Protein AF-A0AAW8F5T8-F1 (afdb_monomer)

Organism: NCBI:txid58343

Sequence (271 aa):
MPAYAPPAQLAAAPVTDTFRPKRATVLSYGLGADSTAILLMYLADPTAHGLEPDLSDLIVVYAVTGDEWEDSLSYCDRLVLPLLRERRVRLVQVCRAGKTDAEGVLVLDDSRTPQRIPQAGLWRLSDELRAAGTVPMLASGQRRCSIRFKGWVLDHWAAAEFGATSYRRVIGYHYDEMGRAEKDSKIQRKHNTEAGRTICEPHYPLILAKMKRAAVEAIVYEQTARRSKSPTARSAPSAGSAPPATGTRSGCANTRTSPPTSCSWSSCPRP

Solvent-accessible surface area (backbone atoms only — not comparable to full-atom values): 16245 Å² total; per-residue (Å²): 133,86,81,87,75,81,80,81,78,78,75,73,72,80,80,76,76,80,77,70,78,71,68,39,35,34,36,53,44,71,84,40,57,48,32,47,29,53,49,52,50,41,75,74,42,22,56,87,70,75,44,43,88,66,33,81,36,40,36,38,37,34,56,36,38,39,76,70,56,65,68,52,53,55,46,36,53,72,56,48,36,55,52,32,34,76,55,48,30,36,40,35,33,30,19,35,46,35,95,50,78,89,61,39,67,36,78,78,45,77,32,37,64,52,83,70,80,70,68,53,50,79,33,29,58,65,53,54,27,57,75,68,75,48,72,100,62,72,56,92,81,43,62,60,66,55,40,62,48,36,50,51,39,51,52,54,49,48,46,70,74,42,59,87,50,50,34,38,38,34,45,54,45,37,37,89,38,50,74,56,55,53,52,51,49,53,52,44,50,49,54,22,59,76,67,76,41,70,52,59,46,80,42,43,66,37,39,76,68,63,30,38,70,70,58,32,46,48,54,46,50,53,52,53,55,53,45,69,68,34,78,83,46,71,77,57,82,76,86,76,83,78,80,87,83,80,86,80,92,81,88,83,84,87,81,89,84,75,82,85,73,83,83,67,97,77,82,81,89,78,136

Mean predicted aligned error: 12.71 Å

pLDDT: mean 77.88, std 25.01, range [21.34, 98.56]

Foldseek 3Di:
DDDDDDDDPPPDDPPPPPCPPDFAEEEEDDLDLLSVLVVLVCLVPVVVVVADPLNPSYEYEYQQQLPDDPVSQVLCQQAPLVSLLVSLHWYWYKWQCDQDCVSPMDTPDTGSNDRGHDSHDPAHLVNNQVVVVHDDDCVPVDPVSCCVRRVSRVVRVLCVVQVPHEHEYEYRDAQVRVVVVVVVQVVQVVVCVVVVHHNYHYDHVRNVVNNDPVNSVVSVVVSVVVLCPDPVNVPDDPPDPDDDDDDDDDDDDDDDDDDDDPPDVDDDDDD

Nearest PDB structures (foldseek):
  6kv3-assembly2_D  TM=5.384E-01  e=1.213E-01  Staphylococcus aureus subsp. aureus COL
  2ok8-assembly1_B  TM=3.423E-01  e=3.175E+00  Plasmodium falciparum 3D7
  8q6q-assembly2_D-2  TM=3.261E-01  e=6.649E+00  Homo sapiens

Radius of gyration: 24.72 Å; Cα contacts (8 Å, |Δi|>4): 350; chains: 1; bounding box: 109×62×51 Å

Secondary structure (DSSP, 8-state):
-PPPPPPP------------PPPPEEEEE-SSHHHHHHHHHHHH-TGGGT--TT-TTEEEEEE--S---HHHHHHIIIIIHHHHHHTT-EEEEEEESSSSSTT-EEEEEEESS-----S--SS-HHHHHHHTT-----GGG--HHHIIIIIHHHHHHHHHHHTTS-EEEE----GGGHHHHHHHHHHHHHHHHHTTS--EEEE-HHHHTT--HHHHHHHHHHHHHHHHHSGGGTTSPPS--PPPPP-----------PPPP---S------

Structure (mmCIF, N/CA/C/O backbone):
data_AF-A0AAW8F5T8-F1
#
_entry.id   AF-A0AAW8F5T8-F1
#
loop_
_atom_site.group_PDB
_atom_site.id
_atom_site.type_symbol
_atom_site.label_atom_id
_atom_site.label_alt_id
_atom_site.label_comp_id
_atom_site.label_asym_id
_atom_site.label_entity_id
_atom_site.label_seq_id
_atom_site.pdbx_PDB_ins_code
_atom_site.Cartn_x
_atom_site.Cartn_y
_atom_site.Cartn_z
_atom_site.occupancy
_atom_site.B_iso_or_equiv
_atom_site.auth_seq_id
_atom_site.auth_comp_id
_atom_site.auth_asym_id
_atom_site.auth_atom_id
_atom_site.pdbx_PDB_model_num
ATOM 1 N N . MET A 1 1 ? -60.696 -36.422 29.382 1.00 45.69 1 MET A N 1
ATOM 2 C CA . MET A 1 1 ? -59.303 -36.037 29.076 1.00 45.69 1 MET A CA 1
ATOM 3 C C . MET A 1 1 ? -59.352 -34.928 28.033 1.00 45.69 1 MET A C 1
ATOM 5 O O . MET A 1 1 ? -59.778 -35.227 26.924 1.00 45.69 1 MET A O 1
ATOM 9 N N . PRO A 1 2 ? -59.060 -33.659 28.364 1.00 47.59 2 PRO A N 1
ATOM 10 C CA . PRO A 1 2 ? -59.030 -32.606 27.354 1.00 47.59 2 PRO A CA 1
ATOM 11 C C . PRO A 1 2 ? -57.786 -32.770 26.469 1.00 47.59 2 PRO A C 1
ATOM 13 O O . PRO A 1 2 ? -56.693 -33.030 26.969 1.00 47.59 2 PRO A O 1
ATOM 16 N N . ALA A 1 3 ? -57.976 -32.671 25.153 1.00 45.94 3 ALA A N 1
ATOM 17 C CA . ALA A 1 3 ? -56.915 -32.786 24.161 1.00 45.94 3 ALA A CA 1
ATOM 18 C C . ALA A 1 3 ? -55.983 -31.566 24.226 1.00 45.94 3 ALA A C 1
ATOM 20 O O . ALA A 1 3 ? -56.435 -30.422 24.205 1.00 45.94 3 ALA A O 1
ATOM 21 N N . TYR A 1 4 ? -54.680 -31.823 24.310 1.00 43.91 4 TYR A N 1
ATOM 22 C CA . TYR A 1 4 ? -53.633 -30.810 24.242 1.00 43.91 4 TYR A CA 1
ATOM 23 C C . TYR A 1 4 ? -53.563 -30.229 22.821 1.00 43.91 4 TYR A C 1
ATOM 25 O O . TYR A 1 4 ? -53.287 -30.960 21.870 1.00 43.91 4 TYR A O 1
ATOM 33 N N . ALA A 1 5 ? -53.813 -28.926 22.678 1.00 45.44 5 ALA A N 1
ATOM 34 C CA . ALA A 1 5 ? -53.564 -28.182 21.447 1.00 45.44 5 ALA A CA 1
ATOM 35 C C . ALA A 1 5 ? -52.166 -27.537 21.524 1.00 45.44 5 ALA A C 1
ATOM 37 O O . ALA A 1 5 ? -51.900 -26.811 22.487 1.00 45.44 5 ALA A O 1
ATOM 38 N N . PRO A 1 6 ? -51.260 -27.782 20.559 1.00 43.53 6 PRO A N 1
ATOM 39 C CA . PRO A 1 6 ? -49.949 -27.148 20.562 1.00 43.53 6 PRO A CA 1
ATOM 40 C C . PRO A 1 6 ? -50.074 -25.653 20.212 1.00 43.53 6 PRO A C 1
ATOM 42 O O . PRO A 1 6 ? -50.961 -25.274 19.440 1.00 43.53 6 PRO A O 1
ATOM 45 N N . PRO A 1 7 ? -49.203 -24.787 20.762 1.00 45.91 7 PRO A N 1
ATOM 46 C CA . PRO A 1 7 ? -49.260 -23.357 20.500 1.00 45.91 7 PRO A CA 1
ATOM 47 C C . PRO A 1 7 ? -48.963 -23.068 19.026 1.00 45.91 7 PRO A C 1
ATOM 49 O O . PRO A 1 7 ? -48.039 -23.634 18.439 1.00 45.91 7 PRO A O 1
ATOM 52 N N . ALA A 1 8 ? -49.760 -22.169 18.443 1.00 47.72 8 ALA A N 1
ATOM 53 C CA . ALA A 1 8 ? -49.569 -21.652 17.097 1.00 47.72 8 ALA A CA 1
ATOM 54 C C . ALA A 1 8 ? -48.127 -21.153 16.934 1.00 47.72 8 ALA A C 1
ATOM 56 O O . ALA A 1 8 ? -47.677 -20.274 17.672 1.00 47.72 8 ALA A O 1
ATOM 57 N N . GLN A 1 9 ? -47.402 -21.742 15.980 1.00 43.94 9 GLN A N 1
ATOM 58 C CA . GLN A 1 9 ? -46.080 -21.283 15.578 1.00 43.94 9 GLN A CA 1
ATOM 59 C C . GLN A 1 9 ? -46.184 -19.810 15.190 1.00 43.94 9 GLN A C 1
ATOM 61 O O . GLN A 1 9 ? -46.805 -19.460 14.186 1.00 43.94 9 GLN A O 1
ATOM 66 N N . LEU A 1 10 ? -45.576 -18.949 16.005 1.00 44.19 10 LEU A N 1
ATOM 67 C CA . LEU A 1 10 ? -45.286 -17.576 15.634 1.00 44.19 10 LEU A CA 1
ATOM 68 C C . LEU A 1 10 ? -44.340 -17.671 14.433 1.00 44.19 10 LEU A C 1
ATOM 70 O O . LEU A 1 10 ? -43.149 -17.937 14.592 1.00 44.19 10 LEU A O 1
ATOM 74 N N . ALA A 1 11 ? -44.888 -17.570 13.224 1.00 44.06 11 ALA A N 1
ATOM 75 C CA . ALA A 1 11 ? -44.098 -17.519 12.009 1.00 44.06 11 ALA A CA 1
ATOM 76 C C . ALA A 1 11 ? -43.218 -16.272 12.109 1.00 44.06 11 ALA A C 1
ATOM 78 O O . ALA A 1 11 ? -43.696 -15.147 11.957 1.00 44.06 11 ALA A O 1
ATOM 79 N N . ALA A 1 12 ? -41.944 -16.473 12.449 1.00 43.31 12 ALA A N 1
ATOM 80 C CA . ALA A 1 12 ? -40.953 -15.420 12.400 1.00 43.31 12 ALA A CA 1
ATOM 81 C C . ALA A 1 12 ? -40.961 -14.877 10.970 1.00 43.31 12 ALA A C 1
ATOM 83 O O . ALA A 1 12 ? -40.722 -15.622 10.017 1.00 43.31 12 ALA A O 1
ATOM 84 N N . ALA A 1 13 ? -41.303 -13.596 10.824 1.00 45.31 13 ALA A N 1
ATOM 85 C CA . ALA A 1 13 ? -41.165 -12.905 9.555 1.00 45.31 13 ALA A CA 1
ATOM 86 C C . ALA A 1 13 ? -39.737 -13.141 9.036 1.00 45.31 13 ALA A C 1
ATOM 88 O O . ALA A 1 13 ? -38.803 -13.142 9.848 1.00 45.31 13 ALA A O 1
ATOM 89 N N . PRO A 1 14 ? -39.543 -13.368 7.725 1.00 39.69 14 PRO A N 1
ATOM 90 C CA . PRO A 1 14 ? -38.208 -13.534 7.188 1.00 39.69 14 PRO A CA 1
ATOM 91 C C . PRO A 1 14 ? -37.414 -12.284 7.552 1.00 39.69 14 PRO A C 1
ATOM 93 O O . PRO A 1 14 ? -37.755 -11.177 7.135 1.00 39.69 14 PRO A O 1
ATOM 96 N N . VAL A 1 15 ? -36.376 -12.461 8.368 1.00 43.03 15 VAL A N 1
ATOM 97 C CA . VAL A 1 15 ? -35.345 -11.447 8.541 1.00 43.03 15 VAL A CA 1
ATOM 98 C C . VAL A 1 15 ? -34.672 -11.357 7.181 1.00 43.03 15 VAL A C 1
ATOM 100 O O . VAL A 1 15 ? -33.774 -12.129 6.858 1.00 43.03 15 VAL A O 1
ATOM 103 N N . THR A 1 16 ? -35.177 -10.470 6.329 1.00 40.22 16 THR A N 1
ATOM 104 C CA . THR A 1 16 ? -34.433 -9.983 5.178 1.00 40.22 16 THR A CA 1
ATOM 105 C C . THR A 1 16 ? -33.245 -9.233 5.747 1.00 40.22 16 THR A C 1
ATOM 107 O O . THR A 1 16 ? -33.331 -8.041 6.037 1.00 40.22 16 THR A O 1
ATOM 110 N N . ASP A 1 17 ? -32.157 -9.966 5.966 1.00 39.84 17 ASP A N 1
ATOM 111 C CA . ASP A 1 17 ? -30.834 -9.395 6.115 1.00 39.84 17 ASP A CA 1
ATOM 112 C C . ASP A 1 17 ? -30.528 -8.676 4.803 1.00 39.84 17 ASP A C 1
ATOM 114 O O . ASP A 1 17 ? -30.080 -9.257 3.813 1.00 39.84 17 ASP A O 1
ATOM 118 N N . THR A 1 18 ? -30.865 -7.392 4.754 1.00 40.25 18 THR A N 1
ATOM 119 C CA . THR A 1 18 ? -30.403 -6.500 3.703 1.00 40.25 18 THR A CA 1
ATOM 120 C C . THR A 1 18 ? -28.937 -6.186 3.983 1.00 40.25 18 THR A C 1
ATOM 122 O O . THR A 1 18 ? -28.584 -5.031 4.233 1.00 40.25 18 THR A O 1
ATOM 125 N N . PHE A 1 19 ? -28.076 -7.210 3.980 1.00 42.00 19 PHE A N 1
ATOM 126 C CA . PHE A 1 19 ? -26.636 -7.035 4.029 1.00 42.00 19 PHE A CA 1
ATOM 127 C C . PHE A 1 19 ? -26.235 -6.359 2.726 1.00 42.00 19 PHE A C 1
ATOM 129 O O . PHE A 1 19 ? -26.039 -6.989 1.687 1.00 42.00 19 PHE A O 1
ATOM 136 N N . ARG A 1 20 ? -26.171 -5.031 2.758 1.00 46.62 20 ARG A N 1
ATOM 137 C CA . ARG A 1 20 ? -25.466 -4.276 1.737 1.00 46.62 20 ARG A CA 1
ATOM 138 C C . ARG A 1 20 ? -24.000 -4.344 2.150 1.00 46.62 20 ARG A C 1
ATOM 140 O O . ARG A 1 20 ? -23.648 -3.636 3.094 1.00 46.62 20 ARG A O 1
ATOM 147 N N . PRO A 1 21 ? -23.157 -5.183 1.518 1.00 57.53 21 PRO A N 1
ATOM 148 C CA . PRO A 1 21 ? -21.752 -5.241 1.880 1.00 57.53 21 PRO A CA 1
ATOM 149 C C . PRO A 1 21 ? -21.192 -3.827 1.805 1.00 57.53 21 PRO A C 1
ATOM 151 O O . PRO A 1 21 ? -21.297 -3.150 0.773 1.00 57.53 21 PRO A O 1
ATOM 154 N N . LYS A 1 22 ? -20.664 -3.348 2.931 1.00 72.81 22 LYS A N 1
ATOM 155 C CA . LYS A 1 22 ? -19.975 -2.070 2.963 1.00 72.81 22 LYS A CA 1
ATOM 156 C C . LYS A 1 22 ? -18.837 -2.124 1.957 1.00 72.81 22 LYS A C 1
ATOM 158 O O . LYS A 1 22 ? -18.172 -3.142 1.774 1.00 72.81 22 LYS A O 1
ATOM 163 N N . ARG A 1 23 ? -18.667 -1.017 1.248 1.00 87.69 23 ARG A N 1
ATOM 164 C CA . ARG A 1 23 ? -17.685 -0.896 0.181 1.00 87.69 23 ARG A CA 1
ATOM 165 C C . ARG A 1 23 ? -16.279 -1.186 0.707 1.00 87.69 23 ARG A C 1
ATOM 167 O O . ARG A 1 23 ? -15.831 -0.512 1.630 1.00 87.69 23 ARG A O 1
ATOM 174 N N . ALA A 1 24 ? -15.584 -2.119 0.060 1.00 94.31 24 ALA A N 1
ATOM 175 C CA . ALA A 1 24 ? -14.218 -2.477 0.418 1.00 94.31 24 ALA A CA 1
ATOM 176 C C . ALA A 1 24 ? -13.280 -1.260 0.361 1.00 94.31 24 ALA A C 1
ATOM 178 O O . ALA A 1 24 ? -13.344 -0.435 -0.561 1.00 94.31 24 ALA A O 1
ATOM 179 N N . THR A 1 25 ? -12.383 -1.185 1.337 1.00 97.31 25 THR A N 1
ATOM 180 C CA . THR A 1 25 ? -11.282 -0.234 1.411 1.00 97.31 25 THR A CA 1
ATOM 181 C C . THR A 1 25 ? -9.977 -0.965 1.133 1.00 97.31 25 THR A C 1
ATOM 183 O O . THR A 1 25 ? -9.593 -1.881 1.850 1.00 97.31 25 THR A O 1
ATOM 186 N N . VAL A 1 26 ? -9.280 -0.546 0.083 1.00 98.00 26 VAL A N 1
ATOM 187 C CA . VAL A 1 26 ? -8.042 -1.153 -0.399 1.00 98.00 26 VAL A CA 1
ATOM 188 C C . VAL A 1 26 ? -6.878 -0.225 -0.101 1.00 98.00 26 VAL A C 1
ATOM 190 O O . VAL A 1 26 ? -6.763 0.838 -0.710 1.00 98.00 26 VAL A O 1
ATOM 193 N N . LEU A 1 27 ? -5.998 -0.621 0.812 1.00 98.12 27 LEU A N 1
ATOM 194 C CA . LEU A 1 27 ? -4.749 0.079 1.087 1.00 98.12 27 LEU A CA 1
ATOM 195 C C . LEU A 1 27 ? -3.641 -0.436 0.169 1.00 98.12 27 LEU A C 1
ATOM 197 O O . LEU A 1 27 ? -3.175 -1.563 0.330 1.00 98.12 27 LEU A O 1
ATOM 201 N N . SER A 1 28 ? -3.175 0.420 -0.744 1.00 97.00 28 SER A N 1
ATOM 202 C CA . SER A 1 28 ? -1.968 0.160 -1.530 1.00 97.00 28 SER A CA 1
ATOM 203 C C . SER A 1 28 ? -0.742 0.274 -0.626 1.00 97.00 28 SER A C 1
ATOM 205 O O . SER A 1 28 ? -0.267 1.374 -0.322 1.00 97.00 28 SER A O 1
ATOM 207 N N . TYR A 1 29 ? -0.238 -0.868 -0.172 1.00 96.31 29 TYR A N 1
ATOM 208 C CA . TYR A 1 29 ? 0.901 -0.943 0.726 1.00 96.31 29 TYR A CA 1
ATOM 209 C C . TYR A 1 29 ? 2.204 -0.806 -0.064 1.00 96.31 29 TYR A C 1
ATOM 211 O O . TYR A 1 29 ? 2.391 -1.444 -1.095 1.00 96.31 29 TYR A O 1
ATOM 219 N N . GLY A 1 30 ? 3.100 0.075 0.382 1.00 92.00 30 GLY A N 1
ATOM 220 C CA . GLY A 1 30 ? 4.361 0.362 -0.311 1.00 92.00 30 GLY A CA 1
ATOM 221 C C . GLY A 1 30 ? 5.611 -0.061 0.455 1.00 92.00 30 GLY A C 1
ATOM 222 O O . GLY A 1 30 ? 6.702 0.296 0.021 1.00 92.00 30 GLY A O 1
ATOM 223 N N . LEU A 1 31 ? 5.448 -0.732 1.602 1.00 91.75 31 LEU A N 1
ATOM 224 C CA . LEU A 1 31 ? 6.476 -0.993 2.630 1.00 91.75 31 LEU A CA 1
ATOM 225 C C . LEU A 1 31 ? 7.130 0.273 3.221 1.00 91.75 31 LEU A C 1
ATOM 227 O O . LEU A 1 31 ? 8.090 0.189 3.978 1.00 91.75 31 LEU A O 1
ATOM 231 N N . GLY A 1 32 ? 6.624 1.459 2.877 1.00 90.75 32 GLY A N 1
ATOM 232 C CA . GLY A 1 32 ? 7.143 2.737 3.357 1.00 90.75 32 GLY A CA 1
ATOM 233 C C . GLY A 1 32 ? 6.489 3.193 4.660 1.00 90.75 32 GLY A C 1
ATOM 234 O O . GLY A 1 32 ? 5.456 2.660 5.083 1.00 90.75 32 GLY A O 1
ATOM 235 N N . ALA A 1 33 ? 7.060 4.238 5.263 1.00 91.88 33 ALA A N 1
ATOM 236 C CA . ALA A 1 33 ? 6.535 4.849 6.483 1.00 91.88 33 ALA A CA 1
ATOM 237 C C . ALA A 1 33 ? 5.094 5.359 6.308 1.00 91.88 33 ALA A C 1
ATOM 239 O O . ALA A 1 33 ? 4.266 5.130 7.179 1.00 91.88 33 ALA A O 1
ATOM 240 N N . ASP A 1 34 ? 4.765 5.963 5.161 1.00 94.38 34 ASP A N 1
ATOM 241 C CA . ASP A 1 34 ? 3.444 6.560 4.915 1.00 94.38 34 ASP A CA 1
ATOM 242 C C . ASP A 1 34 ? 2.321 5.514 4.921 1.00 94.38 34 ASP A C 1
ATOM 244 O O . ASP A 1 34 ? 1.352 5.621 5.673 1.00 94.38 34 ASP A O 1
ATOM 248 N N . SER A 1 35 ? 2.467 4.447 4.128 1.00 95.00 35 SER A N 1
ATOM 249 C CA . SER A 1 35 ? 1.476 3.366 4.093 1.00 95.00 35 SER A CA 1
ATOM 250 C C . SER A 1 35 ? 1.437 2.570 5.399 1.00 95.00 35 SER A C 1
ATOM 252 O O . SER A 1 35 ? 0.382 2.068 5.776 1.00 95.00 35 SER A O 1
ATOM 254 N N . THR A 1 36 ? 2.569 2.464 6.104 1.00 95.44 36 THR A N 1
ATOM 255 C CA . THR A 1 36 ? 2.630 1.801 7.414 1.00 95.44 36 THR A CA 1
ATOM 256 C C . THR A 1 36 ? 1.922 2.626 8.484 1.00 95.44 36 THR A C 1
ATOM 258 O O . THR A 1 36 ? 1.142 2.064 9.241 1.00 95.44 36 THR A O 1
ATOM 261 N N . ALA A 1 37 ? 2.105 3.947 8.517 1.00 95.50 37 ALA A N 1
ATOM 262 C CA . ALA A 1 37 ? 1.401 4.824 9.449 1.00 95.50 37 ALA A CA 1
ATOM 263 C C . ALA A 1 37 ? -0.119 4.741 9.261 1.00 95.50 37 ALA A C 1
ATOM 265 O O . ALA A 1 37 ? -0.832 4.551 10.240 1.00 95.50 37 ALA A O 1
ATOM 266 N N . ILE A 1 38 ? -0.610 4.784 8.013 1.00 96.81 38 ILE A N 1
ATOM 267 C CA . ILE A 1 38 ? -2.043 4.602 7.720 1.00 96.81 38 ILE A CA 1
ATOM 268 C C . ILE A 1 38 ? -2.541 3.266 8.264 1.00 96.81 38 ILE A C 1
ATOM 270 O O . ILE A 1 38 ? -3.568 3.223 8.936 1.00 96.81 38 ILE A O 1
ATOM 274 N N . LEU A 1 39 ? -1.813 2.180 7.992 1.00 96.44 39 LEU A N 1
ATOM 275 C CA . LEU A 1 39 ? -2.195 0.867 8.489 1.00 96.44 39 LEU A CA 1
ATOM 276 C C . LEU A 1 39 ? -2.264 0.859 10.021 1.00 96.44 39 LEU A C 1
ATOM 278 O O . LEU A 1 39 ? -3.246 0.392 10.580 1.00 96.44 39 LEU A O 1
ATOM 282 N N . LEU A 1 40 ? -1.266 1.416 10.706 1.00 95.12 40 LEU A N 1
ATOM 283 C CA . LEU A 1 40 ? -1.255 1.496 12.167 1.00 95.12 40 LEU A CA 1
ATOM 284 C C . LEU A 1 40 ? -2.426 2.318 12.719 1.00 95.12 40 LEU A C 1
ATOM 286 O O . LEU A 1 40 ? -3.033 1.899 13.701 1.00 95.12 40 LEU A O 1
ATOM 290 N N . MET A 1 41 ? -2.774 3.432 12.072 1.00 95.12 41 MET A N 1
ATOM 291 C CA . MET A 1 41 ? -3.949 4.236 12.420 1.00 95.12 41 MET A CA 1
ATOM 292 C C . MET A 1 41 ? -5.243 3.422 12.270 1.00 95.12 41 MET A C 1
ATOM 294 O O . MET A 1 41 ? -6.051 3.372 13.193 1.00 95.12 41 MET A O 1
ATOM 298 N N . TYR A 1 42 ? -5.403 2.710 11.151 1.00 96.56 42 TYR A N 1
ATOM 299 C CA . TYR A 1 42 ? -6.574 1.866 10.889 1.00 96.56 42 TYR A CA 1
ATOM 300 C C . TYR A 1 42 ? -6.691 0.705 11.876 1.00 96.56 42 TYR A C 1
ATOM 302 O O . TYR A 1 42 ? -7.788 0.377 12.308 1.00 96.56 42 TYR A O 1
ATOM 310 N N . LEU A 1 43 ? -5.572 0.083 12.251 1.00 95.12 43 LEU A N 1
ATOM 311 C CA . LEU A 1 43 ? -5.569 -1.002 13.230 1.00 95.12 43 LEU A CA 1
ATOM 312 C C . LEU A 1 43 ? -5.889 -0.514 14.649 1.00 95.12 43 LEU A C 1
ATOM 314 O O . LEU A 1 43 ? -6.456 -1.285 15.425 1.00 95.12 43 LEU A O 1
ATOM 318 N N . ALA A 1 44 ? -5.502 0.720 14.985 1.00 94.38 44 ALA A N 1
ATOM 319 C CA . ALA A 1 44 ? 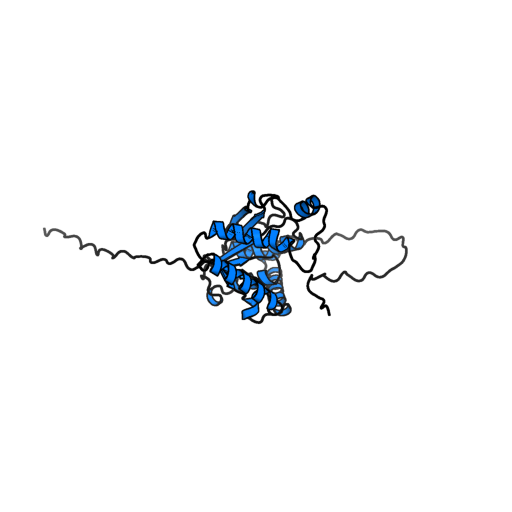-5.723 1.316 16.298 1.00 94.38 44 ALA A CA 1
ATOM 320 C C . ALA A 1 44 ? -7.179 1.758 16.502 1.00 94.38 44 ALA A C 1
ATOM 322 O O . ALA A 1 44 ? -7.744 1.481 17.556 1.00 94.38 44 ALA A O 1
ATOM 323 N N . ASP A 1 45 ? -7.782 2.400 15.498 1.00 95.06 45 ASP A N 1
ATOM 324 C CA . ASP A 1 45 ? -9.186 2.819 15.529 1.00 95.06 45 ASP A CA 1
ATOM 325 C C . ASP A 1 45 ? -9.830 2.690 14.134 1.00 95.06 45 ASP A C 1
ATOM 327 O O . ASP A 1 45 ? -9.899 3.659 13.371 1.00 95.06 45 ASP A O 1
ATOM 331 N N . PRO A 1 46 ? -10.315 1.487 13.769 1.00 95.81 46 PRO A N 1
ATOM 332 C CA . PRO A 1 46 ? -10.943 1.254 12.469 1.00 95.81 46 PRO A CA 1
ATOM 333 C C . PRO A 1 46 ? -12.136 2.187 12.225 1.00 95.81 46 PRO A C 1
ATOM 335 O O . PRO A 1 46 ? -12.317 2.733 11.132 1.00 95.81 46 PRO A O 1
ATOM 338 N N . THR A 1 47 ? -12.938 2.400 13.267 1.00 95.69 47 THR A N 1
ATOM 339 C CA . THR A 1 47 ? -14.212 3.113 13.188 1.00 95.69 47 THR A CA 1
ATOM 340 C C . THR A 1 47 ? -14.031 4.607 12.946 1.00 95.69 47 THR A C 1
ATOM 342 O O . THR A 1 47 ? -14.749 5.167 12.115 1.00 95.69 47 THR A O 1
ATOM 345 N N . ALA A 1 48 ? -13.018 5.241 13.551 1.00 93.06 48 ALA A N 1
ATOM 346 C CA . ALA A 1 48 ? -12.666 6.638 13.271 1.00 93.06 48 ALA A CA 1
ATOM 347 C C . ALA A 1 48 ? -12.250 6.870 11.810 1.00 93.06 48 ALA A C 1
ATOM 349 O O . ALA A 1 48 ? -12.332 7.989 11.298 1.00 93.06 48 ALA A O 1
ATOM 350 N N . HIS A 1 49 ? -11.837 5.810 11.115 1.00 93.44 49 HIS A N 1
ATOM 351 C CA . HIS A 1 49 ? -11.464 5.844 9.704 1.00 93.44 49 HIS A CA 1
ATOM 352 C C . HIS A 1 49 ? -12.562 5.322 8.766 1.00 93.44 49 HIS A C 1
ATOM 354 O O . HIS A 1 49 ? -12.358 5.236 7.550 1.00 93.44 49 HIS A O 1
ATOM 360 N N . GLY A 1 50 ? -13.751 5.044 9.308 1.00 92.44 50 GLY A N 1
ATOM 361 C CA . GLY A 1 50 ? -14.911 4.586 8.554 1.00 92.44 50 GLY A CA 1
ATOM 362 C C . GLY A 1 50 ? -14.818 3.133 8.093 1.00 92.44 50 GLY A C 1
ATOM 363 O O . GLY A 1 50 ? -15.530 2.774 7.159 1.00 92.44 50 GLY A O 1
ATOM 364 N N . LEU A 1 51 ? -13.967 2.318 8.722 1.00 95.50 51 LEU A N 1
ATOM 365 C CA . LEU A 1 51 ? -13.863 0.872 8.505 1.00 95.50 51 LEU A CA 1
ATOM 366 C C . LEU A 1 51 ? -14.793 0.108 9.452 1.00 95.50 51 LEU A C 1
ATOM 368 O O . LEU A 1 51 ? -15.354 0.684 10.386 1.00 95.50 51 LEU A O 1
ATOM 372 N N . GLU A 1 52 ? -14.999 -1.177 9.183 1.00 94.94 52 GLU A N 1
ATOM 373 C CA . GLU A 1 52 ? -15.661 -2.077 10.126 1.00 94.94 52 GLU A CA 1
ATOM 374 C C . GLU A 1 52 ? -14.781 -2.331 11.367 1.00 94.94 52 GLU A C 1
ATOM 376 O O . GLU A 1 52 ? -13.551 -2.378 11.251 1.00 94.94 52 GLU A O 1
ATOM 381 N N . PRO A 1 53 ? -15.370 -2.526 12.566 1.00 94.19 53 PRO A N 1
ATOM 382 C CA . PRO A 1 53 ? -14.608 -2.774 13.798 1.00 94.19 53 PRO A CA 1
ATOM 383 C C . PRO A 1 53 ? -13.683 -4.003 13.730 1.00 94.19 53 PRO A C 1
ATOM 385 O O . PRO A 1 53 ? -12.637 -4.055 14.392 1.00 94.19 53 PRO A O 1
ATOM 388 N N . ASP A 1 54 ? -14.070 -4.996 12.928 1.00 93.62 54 ASP A N 1
ATOM 389 C CA . ASP A 1 54 ? -13.326 -6.231 12.682 1.00 93.62 54 ASP A CA 1
ATOM 390 C C . ASP A 1 54 ? -12.397 -6.155 11.459 1.00 93.62 54 ASP A C 1
ATOM 392 O O . ASP A 1 54 ? -11.705 -7.128 11.165 1.00 93.62 54 ASP A O 1
ATOM 396 N N . LEU A 1 55 ? -12.355 -5.004 10.772 1.00 96.06 55 LEU A N 1
ATOM 397 C CA . LEU A 1 55 ? -11.558 -4.753 9.568 1.00 96.06 55 LEU A CA 1
ATOM 398 C C . LEU A 1 55 ? -11.886 -5.702 8.401 1.00 96.06 55 LEU A C 1
ATOM 400 O O . LEU A 1 55 ? -11.065 -5.882 7.499 1.00 96.06 55 LEU A O 1
ATOM 404 N N . SER A 1 56 ? -13.081 -6.302 8.389 1.00 95.00 56 SER A N 1
ATOM 405 C CA . SER A 1 56 ? -13.534 -7.198 7.317 1.00 95.00 56 SER A CA 1
ATOM 406 C C . SER A 1 56 ? -13.641 -6.506 5.954 1.00 95.00 56 SER A C 1
ATOM 408 O O . SER A 1 56 ? -13.490 -7.165 4.921 1.00 95.00 56 SER A O 1
ATOM 410 N N . ASP A 1 57 ? -13.833 -5.185 5.952 1.00 95.12 57 ASP A N 1
ATOM 411 C CA . ASP A 1 57 ? -13.871 -4.325 4.771 1.00 95.12 57 ASP A CA 1
ATOM 412 C C . ASP A 1 57 ? -12.494 -3.763 4.369 1.00 95.12 57 ASP A C 1
ATOM 414 O O . ASP A 1 57 ? -12.403 -3.081 3.347 1.00 95.12 57 ASP A O 1
ATOM 418 N N . LEU A 1 58 ? -11.416 -4.059 5.110 1.00 97.88 58 LEU A N 1
ATOM 419 C CA . LEU A 1 58 ? -10.050 -3.642 4.779 1.00 97.88 58 LEU A CA 1
ATOM 420 C C . LEU A 1 58 ? -9.285 -4.746 4.034 1.00 97.88 58 LEU A C 1
ATOM 422 O O . LEU A 1 58 ? -9.078 -5.851 4.539 1.00 97.88 58 LEU A O 1
ATOM 426 N N . ILE A 1 59 ? -8.765 -4.398 2.858 1.00 98.31 59 ILE A N 1
ATOM 427 C CA . ILE A 1 59 ? -7.818 -5.210 2.094 1.00 98.31 59 ILE A CA 1
ATOM 428 C C . ILE A 1 59 ? -6.509 -4.438 1.980 1.00 98.31 59 ILE A C 1
ATOM 430 O O . ILE A 1 59 ? -6.469 -3.314 1.481 1.00 98.31 59 ILE A O 1
ATOM 434 N N . VAL A 1 60 ? -5.415 -5.042 2.423 1.00 98.38 60 VAL A N 1
ATOM 435 C CA . VAL A 1 60 ? -4.067 -4.523 2.195 1.00 98.38 60 VAL A CA 1
ATOM 436 C C . VAL A 1 60 ? -3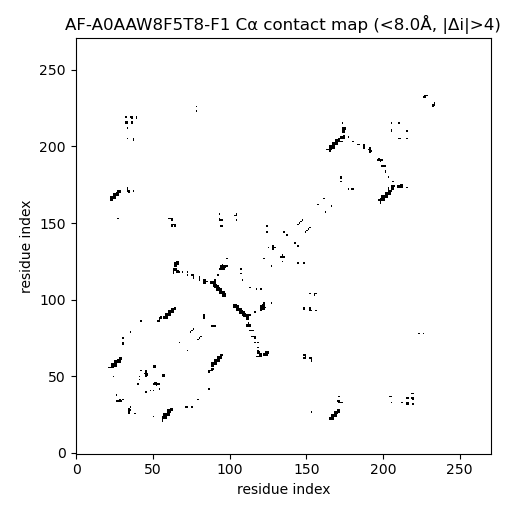.527 -5.219 0.957 1.00 98.38 60 VAL A C 1
ATOM 438 O O . VAL A 1 60 ? -3.507 -6.444 0.907 1.00 98.38 60 VAL A O 1
ATOM 441 N N . VAL A 1 61 ? -3.099 -4.463 -0.049 1.00 98.31 61 VAL A N 1
ATOM 442 C CA . VAL A 1 61 ? -2.526 -5.033 -1.272 1.00 98.31 61 VAL A CA 1
ATOM 443 C C . VAL A 1 61 ? -1.089 -4.570 -1.450 1.00 98.31 61 VAL A C 1
ATOM 445 O O . VAL A 1 61 ? -0.785 -3.382 -1.328 1.00 98.31 61 VAL A O 1
ATOM 448 N N . TYR A 1 62 ? -0.198 -5.514 -1.739 1.00 97.62 62 TYR A N 1
ATOM 449 C CA . TYR A 1 62 ? 1.214 -5.272 -1.985 1.00 97.62 62 TYR A CA 1
ATOM 450 C C . TYR A 1 62 ? 1.620 -5.761 -3.378 1.00 97.62 62 TYR A C 1
ATOM 452 O O . TYR A 1 62 ? 1.395 -6.919 -3.722 1.00 97.62 62 TYR A O 1
ATOM 460 N N . ALA A 1 63 ? 2.248 -4.887 -4.168 1.00 97.12 63 ALA A N 1
ATOM 461 C CA . ALA A 1 63 ? 2.841 -5.254 -5.452 1.00 97.12 63 ALA A CA 1
ATOM 462 C C . ALA A 1 63 ? 4.323 -5.618 -5.266 1.00 97.12 63 ALA A C 1
ATOM 464 O O . ALA A 1 63 ? 5.161 -4.728 -5.101 1.00 97.12 63 ALA A O 1
ATOM 465 N N . VAL A 1 64 ? 4.623 -6.918 -5.310 1.00 96.06 64 VAL A N 1
ATOM 466 C CA . VAL A 1 64 ? 5.976 -7.481 -5.244 1.00 96.06 64 VAL A CA 1
ATOM 467 C C . VAL A 1 64 ? 6.698 -7.198 -6.559 1.00 96.06 64 VAL A C 1
ATOM 469 O O . VAL A 1 64 ? 6.285 -7.644 -7.632 1.00 96.06 64 VAL A O 1
ATOM 472 N N . THR A 1 65 ? 7.790 -6.449 -6.465 1.00 93.38 65 THR A N 1
ATOM 473 C CA . THR A 1 65 ? 8.616 -6.024 -7.599 1.00 93.38 65 THR A CA 1
ATOM 474 C C . THR A 1 65 ? 9.843 -6.903 -7.811 1.00 93.38 65 THR A C 1
ATOM 476 O O . THR A 1 65 ? 10.355 -6.941 -8.928 1.00 93.38 65 THR A O 1
ATOM 479 N N . GLY A 1 66 ? 10.284 -7.643 -6.790 1.00 91.38 66 GLY A N 1
ATOM 480 C CA . GLY A 1 66 ? 11.434 -8.542 -6.872 1.00 91.38 66 GLY A CA 1
ATOM 481 C C . GLY A 1 66 ? 12.773 -7.921 -6.493 1.00 91.38 66 GLY A C 1
ATOM 482 O O . GLY A 1 66 ? 13.785 -8.621 -6.515 1.00 91.38 66 GLY A O 1
ATOM 483 N N . ASP A 1 67 ? 12.776 -6.632 -6.161 1.00 88.69 67 ASP A N 1
ATOM 484 C CA . ASP A 1 67 ? 13.964 -5.831 -5.853 1.00 88.69 67 ASP A CA 1
ATOM 485 C C . ASP A 1 67 ? 13.747 -4.989 -4.579 1.00 88.69 67 ASP A C 1
ATOM 487 O O . ASP A 1 67 ? 14.286 -3.893 -4.415 1.00 88.69 67 ASP A O 1
ATOM 491 N N . GLU A 1 68 ? 12.900 -5.485 -3.677 1.00 91.25 68 GLU A N 1
ATOM 492 C CA . GLU A 1 68 ? 12.715 -4.946 -2.338 1.00 91.25 68 GLU A CA 1
ATOM 493 C C . GLU A 1 68 ? 13.992 -5.074 -1.501 1.00 91.25 68 GLU A C 1
ATOM 495 O O . GLU A 1 68 ? 14.666 -6.105 -1.513 1.00 91.25 68 GLU A O 1
ATOM 500 N N . TRP A 1 69 ? 14.281 -4.044 -0.703 1.00 87.94 69 TRP A N 1
ATOM 501 C CA . TRP A 1 69 ? 15.356 -4.096 0.284 1.00 87.94 69 TRP A CA 1
ATOM 502 C C . TRP A 1 69 ? 15.050 -5.144 1.356 1.00 87.94 69 TRP A C 1
ATOM 504 O O . TRP A 1 69 ? 13.975 -5.107 1.962 1.00 87.94 69 TRP A O 1
ATOM 514 N N . GLU A 1 70 ? 16.018 -6.011 1.652 1.00 89.00 70 GLU A N 1
ATOM 515 C CA . GLU A 1 70 ? 15.903 -7.038 2.699 1.00 89.00 70 GLU A CA 1
ATOM 516 C C . GLU A 1 70 ? 15.496 -6.434 4.050 1.00 89.00 70 GLU A C 1
ATOM 518 O O . GLU A 1 70 ? 14.620 -6.963 4.735 1.00 89.00 70 GLU A O 1
ATOM 523 N N . ASP A 1 71 ? 16.036 -5.261 4.393 1.00 87.12 71 ASP A N 1
ATOM 524 C CA . ASP A 1 71 ? 15.675 -4.534 5.614 1.00 87.12 71 ASP A CA 1
ATOM 525 C C . ASP A 1 71 ? 14.192 -4.146 5.662 1.00 87.12 71 ASP A C 1
ATOM 527 O O . ASP A 1 71 ? 13.569 -4.212 6.722 1.00 87.12 71 ASP A O 1
ATOM 531 N N . SER A 1 72 ? 13.603 -3.771 4.520 1.00 86.81 72 SER A N 1
ATOM 532 C CA . SER A 1 72 ? 12.177 -3.419 4.440 1.00 86.81 72 SER A CA 1
ATOM 533 C C . SER A 1 72 ? 11.291 -4.646 4.653 1.00 86.81 72 SER A C 1
ATOM 535 O O . SER A 1 72 ? 10.280 -4.566 5.353 1.00 86.81 72 SER A O 1
ATOM 537 N N . LEU A 1 73 ? 11.685 -5.796 4.105 1.00 91.62 73 LEU A N 1
ATOM 538 C CA . LEU A 1 73 ? 10.964 -7.054 4.296 1.00 91.62 73 LEU A CA 1
ATOM 539 C C . LEU A 1 73 ? 11.100 -7.556 5.737 1.00 91.62 73 LEU A C 1
ATOM 541 O O . LEU A 1 73 ? 10.097 -7.831 6.389 1.00 91.62 73 LEU A O 1
ATOM 545 N N . SER A 1 74 ? 12.317 -7.543 6.285 1.00 89.31 74 SER A N 1
ATOM 546 C CA . SER A 1 74 ? 12.599 -7.879 7.686 1.00 89.31 74 SER A CA 1
ATOM 547 C C . SER A 1 74 ? 11.855 -6.964 8.668 1.00 89.31 74 SER A C 1
ATOM 549 O O . SER A 1 74 ? 11.392 -7.393 9.730 1.00 89.31 74 SER A O 1
ATOM 551 N N . TYR A 1 75 ? 11.708 -5.680 8.333 1.00 88.12 75 TYR A N 1
ATOM 552 C CA . TYR A 1 75 ? 10.865 -4.752 9.082 1.00 88.12 75 TYR A CA 1
ATOM 553 C C . TYR A 1 75 ? 9.392 -5.194 9.064 1.00 88.12 75 TYR A C 1
ATOM 555 O O . TYR A 1 75 ? 8.766 -5.295 10.124 1.00 88.12 75 TYR A O 1
ATOM 563 N N . CYS A 1 76 ? 8.850 -5.513 7.887 1.00 90.81 76 CYS A N 1
ATOM 564 C CA . CYS A 1 76 ? 7.460 -5.946 7.739 1.00 90.81 76 CYS A CA 1
ATOM 565 C C . CYS A 1 76 ? 7.177 -7.260 8.474 1.00 90.81 76 CYS A C 1
ATOM 567 O O . CYS A 1 76 ? 6.186 -7.341 9.201 1.00 90.81 76 CYS A O 1
ATOM 569 N N . ASP A 1 77 ? 8.067 -8.245 8.362 1.00 90.06 77 ASP A N 1
ATOM 570 C CA . ASP A 1 77 ? 7.936 -9.548 9.019 1.00 90.06 77 ASP A CA 1
ATOM 571 C C . ASP A 1 77 ? 7.901 -9.423 10.550 1.00 90.06 77 ASP A C 1
ATOM 573 O O . ASP A 1 77 ? 7.131 -10.108 11.227 1.00 90.06 77 ASP A O 1
ATOM 577 N N . ARG A 1 78 ? 8.698 -8.510 11.120 1.00 88.81 78 ARG A N 1
ATOM 578 C CA . ARG A 1 78 ? 8.777 -8.317 12.578 1.00 88.81 78 ARG A CA 1
ATOM 579 C C . ARG A 1 78 ? 7.644 -7.467 13.145 1.00 88.81 78 ARG A C 1
ATOM 581 O O . ARG A 1 78 ? 7.235 -7.669 14.295 1.00 88.81 78 ARG A O 1
ATOM 588 N N . LEU A 1 79 ? 7.156 -6.493 12.383 1.00 87.19 79 LEU A N 1
ATOM 589 C CA . LEU A 1 79 ? 6.249 -5.471 12.907 1.00 87.19 79 LEU A CA 1
ATOM 590 C C . LEU A 1 79 ? 4.860 -5.542 12.294 1.00 87.19 79 LEU A C 1
ATOM 592 O O . LEU A 1 79 ? 3.882 -5.564 13.034 1.00 87.19 79 LEU A O 1
ATOM 596 N N . VAL A 1 80 ? 4.766 -5.602 10.971 1.00 93.31 80 VAL A N 1
ATOM 597 C CA . VAL A 1 80 ? 3.511 -5.391 10.244 1.00 93.31 80 VAL A CA 1
ATOM 598 C C . VAL A 1 80 ? 2.721 -6.686 10.114 1.00 93.31 80 VAL A C 1
ATOM 600 O O . VAL A 1 80 ? 1.566 -6.734 10.535 1.00 93.31 80 VAL A O 1
ATOM 603 N N . LEU A 1 81 ? 3.335 -7.758 9.606 1.00 95.75 81 LEU A N 1
ATOM 604 C CA . LEU A 1 81 ? 2.636 -9.029 9.394 1.00 95.75 81 LEU A CA 1
ATOM 605 C C . LEU A 1 81 ? 2.030 -9.598 10.683 1.00 95.75 81 LEU A C 1
ATOM 607 O O . LEU A 1 81 ? 0.868 -10.000 10.652 1.00 95.75 81 LEU A O 1
ATOM 611 N N . PRO A 1 82 ? 2.714 -9.579 11.846 1.00 95.56 82 PRO A N 1
ATOM 612 C CA . PRO A 1 82 ? 2.108 -10.055 13.081 1.00 95.56 82 PRO A CA 1
ATOM 613 C C . PRO A 1 82 ? 0.841 -9.284 13.470 1.00 95.56 82 PRO A C 1
ATOM 615 O O . PRO A 1 82 ? -0.099 -9.909 13.948 1.00 95.56 82 PRO A O 1
ATOM 618 N N . LEU A 1 83 ? 0.798 -7.966 13.235 1.00 94.62 83 LEU A N 1
ATOM 619 C CA . LEU A 1 83 ? -0.379 -7.138 13.517 1.00 94.62 83 LEU A CA 1
ATOM 620 C C . LEU A 1 83 ? -1.537 -7.461 12.565 1.00 94.62 83 LEU A C 1
ATOM 622 O O . LEU A 1 83 ? -2.681 -7.564 13.003 1.00 94.62 83 LEU A O 1
ATOM 626 N N . LEU A 1 84 ? -1.241 -7.678 11.278 1.00 96.69 84 LEU A N 1
ATOM 627 C CA . LEU A 1 84 ? -2.247 -8.106 10.301 1.00 96.69 84 LEU A CA 1
ATOM 628 C C . LEU A 1 84 ? -2.842 -9.467 10.674 1.00 96.69 84 LEU A C 1
ATOM 630 O O . LEU A 1 84 ? -4.059 -9.619 10.640 1.00 96.69 84 LEU A O 1
ATOM 634 N N . ARG A 1 85 ? -2.005 -10.430 11.089 1.00 96.56 85 ARG A N 1
ATOM 635 C CA . ARG A 1 85 ? -2.458 -11.756 11.545 1.00 96.56 85 ARG A CA 1
ATOM 636 C C . ARG A 1 85 ? -3.347 -11.663 12.781 1.00 96.56 85 ARG A C 1
ATOM 638 O O . ARG A 1 85 ? -4.404 -12.285 12.816 1.00 96.56 85 ARG A O 1
ATOM 645 N N . GLU A 1 86 ? -2.918 -10.896 13.782 1.00 95.50 86 GLU A N 1
ATOM 646 C CA . GLU A 1 86 ? -3.649 -10.707 15.041 1.00 95.50 86 GLU A CA 1
ATOM 647 C C . GLU A 1 86 ? -5.042 -10.116 14.798 1.00 95.50 86 GLU A C 1
ATOM 649 O O . GLU A 1 86 ? -6.026 -10.564 15.383 1.00 95.50 86 GLU A O 1
ATOM 654 N N . ARG A 1 87 ? -5.138 -9.153 13.876 1.00 95.62 87 ARG A N 1
ATOM 655 C CA . ARG A 1 87 ? -6.392 -8.482 13.511 1.00 95.62 87 ARG A CA 1
ATOM 656 C C . ARG A 1 87 ? -7.102 -9.126 12.313 1.00 95.62 87 ARG A C 1
ATOM 658 O O . ARG A 1 87 ? -8.106 -8.596 11.861 1.00 95.62 87 ARG A O 1
ATOM 665 N N . ARG A 1 88 ? -6.598 -10.264 11.812 1.00 96.69 88 ARG A N 1
ATOM 666 C CA . ARG A 1 88 ? -7.108 -11.027 10.653 1.00 96.69 88 ARG A CA 1
ATOM 667 C C . ARG A 1 88 ? -7.373 -10.186 9.394 1.00 96.69 88 ARG A C 1
ATOM 669 O O . ARG A 1 88 ? -8.279 -10.494 8.617 1.00 96.69 88 ARG A O 1
ATOM 676 N N . VAL A 1 89 ? -6.569 -9.151 9.168 1.00 97.88 89 VAL A N 1
ATOM 677 C CA . VAL A 1 89 ? -6.675 -8.290 7.982 1.00 97.88 89 VAL A CA 1
ATOM 678 C C . VAL A 1 89 ? -6.175 -9.048 6.754 1.00 97.88 89 VAL A C 1
ATOM 680 O O . VAL A 1 89 ? -5.116 -9.676 6.799 1.00 97.88 89 VAL A O 1
ATOM 683 N N . ARG A 1 90 ? -6.928 -8.990 5.647 1.00 98.25 90 ARG A N 1
ATOM 684 C CA . ARG A 1 90 ? -6.547 -9.636 4.382 1.00 98.25 90 ARG A CA 1
ATOM 685 C C . ARG A 1 90 ? -5.364 -8.892 3.762 1.00 98.25 90 ARG A C 1
ATOM 687 O O . ARG A 1 90 ? -5.480 -7.707 3.454 1.00 98.25 90 ARG A O 1
ATOM 694 N N . LEU A 1 91 ? -4.250 -9.595 3.571 1.00 98.56 91 LEU A N 1
ATOM 695 C CA . LEU A 1 91 ? -3.108 -9.148 2.783 1.00 98.56 91 LEU A CA 1
ATOM 696 C C . LEU A 1 91 ? -3.090 -9.916 1.463 1.00 98.56 91 LEU A C 1
ATOM 698 O O . LEU A 1 91 ? -3.024 -11.144 1.469 1.00 98.56 91 LEU A O 1
ATOM 702 N N . VAL A 1 92 ? -3.104 -9.183 0.353 1.00 98.56 92 VAL A N 1
ATOM 703 C CA . VAL A 1 92 ? -2.966 -9.734 -0.995 1.00 98.56 92 VAL A CA 1
ATOM 704 C C . VAL A 1 92 ? -1.637 -9.289 -1.581 1.00 98.56 92 VAL A C 1
ATOM 706 O O . VAL A 1 92 ? -1.317 -8.102 -1.617 1.00 98.56 92 VAL A O 1
ATOM 709 N N . GLN A 1 93 ? -0.849 -10.251 -2.033 1.00 98.06 93 GLN A N 1
ATOM 710 C CA . GLN A 1 93 ? 0.497 -10.047 -2.541 1.00 98.06 93 GLN A CA 1
ATOM 711 C C . GLN A 1 93 ? 0.505 -10.435 -4.011 1.00 98.06 93 GLN A C 1
ATOM 713 O O . GLN A 1 93 ? 0.268 -11.592 -4.354 1.00 98.06 93 GLN A O 1
ATOM 718 N N . VAL A 1 94 ? 0.747 -9.466 -4.885 1.00 98.25 94 VAL A N 1
ATOM 719 C CA . VAL A 1 94 ? 0.629 -9.634 -6.335 1.00 98.25 94 VAL A CA 1
ATOM 720 C C . VAL A 1 94 ? 1.926 -9.280 -7.034 1.00 98.25 94 VAL A C 1
ATOM 722 O O . VAL A 1 94 ? 2.660 -8.401 -6.593 1.00 98.25 94 VAL A O 1
ATOM 725 N N . CYS A 1 95 ? 2.206 -9.939 -8.150 1.00 96.88 95 CYS A N 1
ATOM 726 C CA . CYS A 1 95 ? 3.340 -9.612 -9.004 1.00 96.88 95 CYS A CA 1
ATOM 727 C C . CYS A 1 95 ? 2.953 -9.684 -10.479 1.00 96.88 95 CYS A C 1
ATOM 729 O O . CYS A 1 95 ? 1.903 -10.213 -10.849 1.00 96.88 95 CYS A O 1
ATOM 731 N N . ARG A 1 96 ? 3.838 -9.196 -11.350 1.00 96.06 96 ARG A N 1
ATOM 732 C CA . ARG A 1 96 ? 3.730 -9.512 -12.776 1.00 96.06 96 ARG A CA 1
ATOM 733 C C . ARG A 1 96 ? 3.931 -11.011 -12.979 1.00 96.06 96 ARG A C 1
ATOM 735 O O . ARG A 1 96 ? 4.854 -11.593 -12.405 1.00 96.06 96 ARG A O 1
ATOM 742 N N . ALA A 1 97 ? 3.070 -11.616 -13.790 1.00 95.75 97 ALA A N 1
ATOM 743 C CA . ALA A 1 97 ? 3.191 -13.024 -14.150 1.00 95.75 97 ALA A CA 1
ATOM 744 C C . ALA A 1 97 ? 4.279 -13.260 -15.213 1.00 95.75 97 ALA A C 1
ATO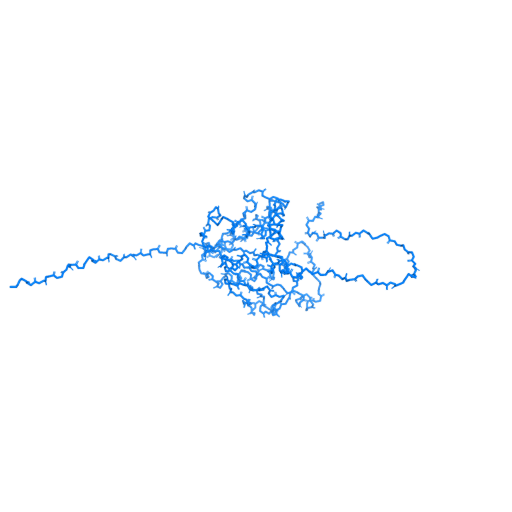M 746 O O . ALA A 1 97 ? 4.788 -14.370 -15.322 1.00 95.75 97 ALA A O 1
ATOM 747 N N . GLY A 1 98 ? 4.673 -12.213 -15.946 1.00 93.38 98 GLY A N 1
ATOM 748 C CA . GLY A 1 98 ? 5.702 -12.295 -16.973 1.00 93.38 98 GLY A CA 1
ATOM 749 C C . GLY A 1 98 ? 6.132 -10.942 -17.541 1.00 93.38 98 GLY A C 1
ATOM 750 O O . GLY A 1 98 ? 5.791 -9.867 -17.020 1.00 93.38 98 GLY A O 1
ATOM 751 N N . LYS A 1 99 ? 6.905 -11.011 -18.628 1.00 91.94 99 LYS A N 1
ATOM 752 C CA . LYS A 1 99 ? 7.515 -9.857 -19.308 1.00 91.94 99 LYS A CA 1
ATOM 753 C C . LYS A 1 9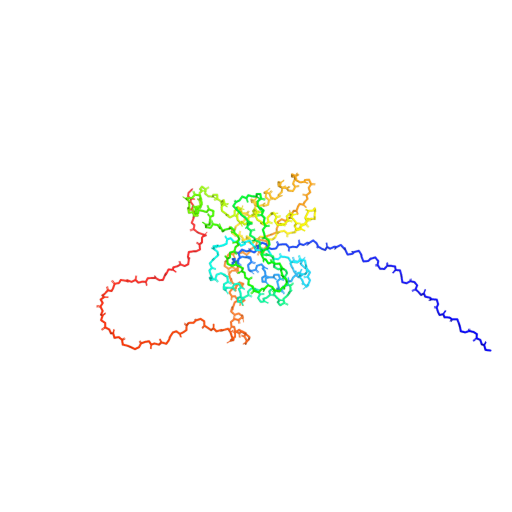9 ? 6.478 -8.983 -20.006 1.00 91.94 99 LYS A C 1
ATOM 755 O O . LYS A 1 99 ? 6.585 -7.754 -20.021 1.00 91.94 99 LYS A O 1
ATOM 760 N N . THR A 1 100 ? 5.489 -9.616 -20.621 1.00 92.56 100 THR A N 1
ATOM 761 C CA . THR A 1 100 ? 4.444 -8.959 -21.405 1.00 92.56 100 THR A CA 1
ATOM 762 C C . THR A 1 100 ? 3.216 -8.676 -20.548 1.00 92.56 100 THR A C 1
ATOM 764 O O . THR A 1 100 ? 3.018 -9.281 -19.497 1.00 92.56 100 THR A O 1
ATOM 767 N N . ASP A 1 101 ? 2.391 -7.715 -20.964 1.00 92.69 101 ASP A N 1
ATOM 768 C CA . ASP A 1 101 ? 1.131 -7.415 -20.269 1.00 92.69 101 ASP A CA 1
ATOM 769 C C . ASP A 1 101 ? 0.090 -8.535 -20.470 1.00 92.69 101 ASP A C 1
ATOM 771 O O . ASP A 1 101 ? -0.763 -8.735 -19.611 1.00 92.69 101 ASP A O 1
ATOM 775 N N . ALA A 1 102 ? 0.197 -9.310 -21.559 1.00 93.62 102 ALA A N 1
ATOM 776 C CA . ALA A 1 102 ? -0.693 -10.434 -21.868 1.00 93.62 102 ALA A CA 1
ATOM 777 C C . ALA A 1 102 ? -0.561 -11.606 -20.882 1.00 93.62 102 ALA A C 1
ATOM 779 O O . ALA A 1 102 ? -1.515 -12.351 -20.684 1.00 93.62 102 ALA A O 1
ATOM 780 N N . GLU A 1 103 ? 0.603 -11.755 -20.246 1.00 94.12 103 GLU A N 1
ATOM 781 C CA . GLU A 1 103 ? 0.818 -12.756 -19.195 1.00 94.12 103 GLU A CA 1
ATOM 782 C C . GLU A 1 103 ? 0.079 -12.392 -17.898 1.00 94.12 103 GLU A C 1
ATOM 784 O O . GLU A 1 103 ? -0.187 -13.262 -17.074 1.00 94.12 103 GLU A O 1
ATOM 789 N N . GLY A 1 104 ? -0.312 -11.125 -17.730 1.00 95.12 104 GLY A N 1
ATOM 790 C CA . GLY A 1 104 ? -1.180 -10.694 -16.642 1.00 95.12 104 GLY A CA 1
ATOM 791 C C . GLY A 1 104 ? -0.483 -10.544 -15.286 1.00 95.12 104 GLY A C 1
ATOM 792 O O . GLY A 1 104 ? 0.715 -10.252 -15.171 1.00 95.12 104 GLY A O 1
ATOM 793 N N . VAL A 1 105 ? -1.287 -10.700 -14.235 1.00 97.00 105 VAL A N 1
ATOM 794 C CA . VAL A 1 105 ? -0.897 -10.564 -12.827 1.00 97.00 105 VAL A CA 1
ATOM 795 C C . VAL A 1 105 ? -1.086 -11.899 -12.124 1.00 97.00 105 VAL A C 1
ATOM 797 O O . VAL A 1 105 ? -2.102 -12.564 -12.309 1.00 97.00 105 VAL A O 1
ATOM 800 N N . LEU A 1 106 ? -0.117 -12.263 -11.287 1.00 97.19 106 LEU A N 1
ATOM 801 C CA . LEU A 1 106 ? -0.171 -13.445 -10.437 1.00 97.19 106 LEU A CA 1
ATOM 802 C C . LEU A 1 106 ? -0.367 -13.026 -8.977 1.00 97.19 106 LEU A C 1
ATOM 804 O O . LEU A 1 106 ? 0.331 -12.138 -8.483 1.00 97.19 106 LEU A O 1
ATOM 808 N N . VAL A 1 107 ? -1.281 -13.701 -8.282 1.00 98.00 107 VAL A N 1
ATOM 809 C CA . VAL A 1 107 ? -1.408 -13.629 -6.821 1.00 98.00 107 VAL A CA 1
ATOM 810 C C . VAL A 1 107 ? -0.418 -14.621 -6.212 1.00 98.00 107 VAL A C 1
ATOM 812 O O . VAL A 1 107 ? -0.529 -15.824 -6.429 1.00 98.00 107 VAL A O 1
ATOM 815 N N . LEU A 1 108 ? 0.571 -14.112 -5.482 1.00 97.38 108 LEU A N 1
ATOM 816 C CA . LEU A 1 108 ? 1.591 -14.915 -4.804 1.00 97.38 108 LEU A CA 1
ATOM 817 C C . LEU A 1 108 ? 1.101 -15.451 -3.458 1.00 97.38 108 LEU A C 1
ATOM 819 O O . LEU A 1 108 ? 1.469 -16.553 -3.060 1.00 97.38 108 LEU A O 1
ATOM 823 N N . ASP A 1 109 ? 0.312 -14.647 -2.751 1.00 97.62 109 ASP A N 1
ATOM 824 C CA . ASP A 1 109 ? -0.304 -14.990 -1.474 1.00 97.62 109 ASP A CA 1
ATOM 825 C C . ASP A 1 109 ? -1.548 -14.116 -1.274 1.00 97.62 109 ASP A C 1
ATOM 827 O O . ASP A 1 109 ? -1.531 -12.923 -1.581 1.00 97.62 109 ASP A O 1
ATOM 831 N N . ASP A 1 110 ? -2.618 -14.710 -0.762 1.00 98.00 110 ASP A N 1
ATOM 832 C CA . ASP A 1 110 ? -3.848 -14.022 -0.370 1.00 98.00 110 ASP A CA 1
ATOM 833 C C . ASP A 1 110 ? -4.340 -14.653 0.926 1.00 98.00 110 ASP A C 1
ATOM 835 O O . ASP A 1 110 ? -4.833 -15.784 0.953 1.00 98.00 110 ASP A O 1
ATOM 839 N N . SER A 1 111 ? -4.126 -13.943 2.030 1.00 97.44 111 SER A N 1
ATOM 840 C CA . SER A 1 111 ? -4.312 -14.520 3.351 1.00 97.44 111 SER A CA 1
ATOM 841 C C . SER A 1 111 ? -4.721 -13.482 4.384 1.00 97.44 111 SER A C 1
ATOM 843 O O . SER A 1 111 ? -4.291 -12.331 4.369 1.00 97.44 111 SER A O 1
ATOM 845 N N . ARG A 1 112 ? -5.530 -13.922 5.352 1.00 97.69 112 ARG A N 1
ATOM 846 C CA . ARG A 1 112 ? -5.793 -13.190 6.606 1.00 97.69 112 ARG A CA 1
ATOM 847 C C . ARG A 1 112 ? -4.802 -13.546 7.713 1.00 97.69 112 ARG A C 1
ATOM 849 O O . ARG A 1 112 ? -4.867 -13.003 8.812 1.00 97.69 112 ARG A O 1
ATOM 856 N N . THR A 1 113 ? -3.892 -14.475 7.438 1.00 96.88 113 THR A N 1
ATOM 857 C CA . THR A 1 113 ? -2.817 -14.892 8.334 1.00 96.88 113 THR A CA 1
ATOM 858 C C . THR A 1 113 ? -1.457 -14.872 7.609 1.00 96.88 113 THR A C 1
ATOM 860 O O . THR A 1 113 ? -0.754 -15.888 7.608 1.00 96.88 113 THR A O 1
ATOM 863 N N . PRO A 1 114 ? -1.055 -13.738 6.991 1.00 96.19 114 PRO A N 1
ATOM 864 C CA . PRO A 1 114 ? 0.150 -13.671 6.162 1.00 96.19 114 PRO A CA 1
ATOM 865 C C . PRO A 1 114 ? 1.417 -13.968 6.971 1.00 96.19 114 PRO A C 1
ATOM 867 O O . PRO A 1 114 ? 1.605 -13.438 8.068 1.00 96.19 114 PRO A O 1
ATOM 870 N N . GLN A 1 115 ? 2.288 -14.826 6.436 1.00 94.31 115 GLN A N 1
ATOM 871 C CA . GLN A 1 115 ? 3.490 -15.294 7.146 1.00 94.31 115 GLN A CA 1
ATOM 872 C C . GLN A 1 115 ? 4.769 -14.572 6.731 1.00 94.31 115 GLN A C 1
ATOM 874 O O . GLN A 1 115 ? 5.646 -14.383 7.567 1.00 94.31 115 GLN A O 1
ATOM 879 N N . ARG A 1 116 ? 4.874 -14.197 5.454 1.00 94.38 116 ARG A N 1
ATOM 880 C CA . ARG A 1 116 ? 6.031 -13.506 4.882 1.00 94.38 116 ARG A CA 1
ATOM 881 C C . ARG A 1 116 ? 5.610 -12.695 3.667 1.00 94.38 116 ARG A C 1
ATOM 883 O O . ARG A 1 116 ? 4.605 -13.032 3.034 1.00 94.38 116 ARG A O 1
ATOM 890 N N . ILE A 1 117 ? 6.426 -11.717 3.290 1.00 94.44 117 ILE A N 1
ATOM 891 C CA . ILE A 1 117 ? 6.357 -11.115 1.957 1.00 94.44 117 ILE A CA 1
ATOM 892 C C . ILE A 1 117 ? 7.358 -11.826 1.035 1.00 94.44 117 ILE A C 1
ATOM 894 O O . ILE A 1 117 ? 8.538 -11.905 1.383 1.00 94.44 117 ILE A O 1
ATOM 898 N N . PRO A 1 118 ? 6.945 -12.397 -0.117 1.00 93.38 118 PRO A N 1
ATOM 899 C CA . PRO A 1 118 ? 7.881 -12.982 -1.064 1.00 93.38 118 PRO A CA 1
ATOM 900 C C . PRO A 1 118 ? 8.901 -11.945 -1.539 1.00 93.38 118 PRO A C 1
ATOM 902 O O . PRO A 1 118 ? 8.529 -10.865 -1.987 1.00 93.38 118 PRO A O 1
ATOM 905 N N . GLN A 1 119 ? 10.183 -12.314 -1.504 1.00 92.19 119 GLN A N 1
ATOM 906 C CA . GLN A 1 119 ? 11.271 -11.486 -2.036 1.00 92.19 119 GLN A CA 1
ATOM 907 C C . GLN A 1 119 ? 11.100 -11.199 -3.532 1.00 92.19 119 GLN A C 1
ATOM 909 O O . GLN A 1 119 ? 11.580 -10.185 -4.020 1.00 92.19 119 GLN A O 1
ATOM 914 N N . ALA A 1 120 ? 10.470 -12.114 -4.274 1.00 93.31 120 ALA A N 1
ATOM 915 C CA . ALA A 1 120 ? 10.276 -11.982 -5.706 1.00 93.31 120 ALA A CA 1
ATOM 916 C C . ALA A 1 120 ? 9.061 -12.752 -6.220 1.00 93.31 120 ALA A C 1
ATOM 918 O O . ALA A 1 120 ? 8.670 -13.775 -5.655 1.00 93.31 120 ALA A O 1
ATOM 919 N N . GLY A 1 121 ? 8.516 -12.248 -7.327 1.00 92.75 121 GLY A N 1
ATOM 920 C CA . GLY A 1 121 ? 7.572 -12.951 -8.190 1.00 92.75 121 GLY A CA 1
ATOM 921 C C . GLY A 1 121 ? 8.250 -13.583 -9.410 1.00 92.75 121 GLY A C 1
ATOM 922 O O . GLY A 1 121 ? 9.475 -13.713 -9.452 1.00 92.75 121 GLY A O 1
ATOM 923 N N . LEU A 1 122 ? 7.443 -13.947 -10.412 1.00 93.88 122 LEU A N 1
ATOM 924 C CA . LEU A 1 122 ? 7.914 -14.591 -11.648 1.00 93.88 122 LEU A CA 1
ATOM 925 C C . LEU A 1 122 ? 8.742 -13.664 -12.549 1.00 93.88 122 LEU A C 1
ATOM 927 O O . LEU A 1 122 ? 9.687 -14.125 -13.181 1.00 93.88 122 LEU A O 1
ATOM 931 N N . TRP A 1 123 ? 8.403 -12.373 -12.601 1.00 94.56 123 TRP A N 1
ATOM 932 C CA . TRP A 1 123 ? 9.130 -11.375 -13.387 1.00 94.56 123 TRP A CA 1
ATOM 933 C C . TRP A 1 123 ? 9.476 -10.162 -12.531 1.00 94.56 123 TRP A C 1
ATOM 935 O O . TRP A 1 123 ? 8.578 -9.459 -12.051 1.00 94.56 123 TRP A O 1
ATOM 945 N N . ARG A 1 124 ? 10.775 -9.922 -12.321 1.00 93.50 124 ARG A N 1
ATOM 946 C CA . ARG A 1 124 ? 11.267 -8.843 -11.456 1.00 93.50 124 ARG A CA 1
ATOM 947 C C . ARG A 1 124 ? 11.496 -7.560 -12.240 1.00 93.50 124 ARG A C 1
ATOM 949 O O . ARG A 1 124 ? 11.705 -7.573 -13.455 1.00 93.50 124 ARG A O 1
ATOM 956 N N . LEU A 1 125 ? 11.531 -6.436 -11.531 1.00 90.81 125 LEU A N 1
ATOM 957 C CA . LEU A 1 125 ? 11.925 -5.164 -12.127 1.00 90.81 125 LEU A CA 1
ATOM 958 C C . LEU A 1 125 ? 13.356 -5.245 -12.684 1.00 90.81 125 LEU A C 1
ATOM 960 O O . LEU A 1 125 ? 13.618 -4.750 -13.780 1.00 90.81 125 LEU A O 1
ATOM 964 N N . SER A 1 126 ? 14.277 -5.896 -11.978 1.00 89.38 126 SER A N 1
ATOM 965 C CA . SER A 1 126 ? 15.639 -6.080 -12.468 1.00 89.38 126 SER A CA 1
ATOM 966 C C . SER A 1 126 ? 15.724 -6.983 -13.700 1.00 89.38 126 SER A C 1
ATOM 968 O O . SER A 1 126 ? 16.593 -6.749 -14.536 1.00 89.38 126 SER A O 1
ATOM 970 N N . ASP A 1 127 ? 14.810 -7.938 -13.884 1.00 91.31 127 ASP A N 1
ATOM 971 C CA . ASP A 1 127 ? 14.753 -8.759 -15.102 1.00 91.31 127 ASP A CA 1
ATOM 972 C C . ASP A 1 127 ? 14.330 -7.923 -16.314 1.00 91.31 127 ASP A C 1
ATOM 974 O O . ASP A 1 127 ? 14.974 -7.985 -17.361 1.00 91.31 127 ASP A O 1
ATOM 978 N N . GLU A 1 128 ? 13.320 -7.062 -16.152 1.00 89.75 128 GLU A N 1
ATOM 979 C CA . GLU A 1 128 ? 12.899 -6.103 -17.182 1.00 89.75 128 GLU A CA 1
ATOM 980 C C . GLU A 1 128 ? 14.044 -5.180 -17.594 1.00 89.75 128 GLU A C 1
ATOM 982 O O . GLU A 1 128 ? 14.307 -4.983 -18.780 1.00 89.75 128 GLU A O 1
ATOM 987 N N . LEU A 1 129 ? 14.736 -4.616 -16.606 1.00 88.38 129 LEU A N 1
ATOM 988 C CA . LEU A 1 129 ? 15.806 -3.657 -16.839 1.00 88.38 129 LEU A CA 1
ATOM 989 C C . LEU A 1 129 ? 17.006 -4.314 -17.525 1.00 88.38 129 LEU A C 1
ATOM 991 O O . LEU A 1 129 ? 17.498 -3.776 -18.519 1.00 88.38 129 LEU A O 1
ATOM 995 N N . ARG A 1 130 ? 17.407 -5.513 -17.078 1.00 88.50 130 ARG A N 1
ATOM 996 C CA . ARG A 1 130 ? 18.443 -6.318 -17.745 1.00 88.50 130 ARG A CA 1
ATOM 997 C C . ARG A 1 130 ? 18.043 -6.664 -19.176 1.00 88.50 130 ARG A C 1
ATOM 999 O O . ARG A 1 130 ? 18.846 -6.471 -20.083 1.00 88.50 130 ARG A O 1
ATOM 1006 N N . ALA A 1 131 ? 16.805 -7.109 -19.397 1.00 87.19 131 ALA A N 1
ATOM 1007 C CA . ALA A 1 131 ? 16.304 -7.450 -20.728 1.00 87.19 131 ALA A CA 1
ATOM 1008 C C . ALA A 1 131 ? 16.247 -6.236 -21.671 1.00 87.19 131 ALA A C 1
ATOM 1010 O O . ALA A 1 131 ? 16.422 -6.391 -22.878 1.00 87.19 131 ALA A O 1
ATOM 1011 N N . ALA A 1 132 ? 16.012 -5.038 -21.133 1.00 85.12 132 ALA A N 1
ATOM 1012 C CA . ALA A 1 132 ? 16.029 -3.788 -21.885 1.00 85.12 132 ALA A CA 1
ATOM 1013 C C . ALA A 1 132 ? 17.441 -3.196 -22.066 1.00 85.12 132 ALA A C 1
ATOM 1015 O O . ALA A 1 132 ? 17.583 -2.197 -22.768 1.00 85.12 132 ALA A O 1
ATOM 1016 N N . GLY A 1 133 ? 18.473 -3.760 -21.426 1.00 83.31 133 GLY A N 1
ATOM 1017 C CA . GLY A 1 133 ? 19.820 -3.184 -21.415 1.00 83.31 133 GLY A CA 1
ATOM 1018 C C . GLY A 1 133 ? 19.890 -1.835 -20.689 1.00 83.31 133 GLY A C 1
ATOM 1019 O O . GLY A 1 133 ? 20.664 -0.962 -21.071 1.00 83.31 133 GLY A O 1
ATOM 1020 N N . THR A 1 134 ? 19.054 -1.634 -19.667 1.00 78.94 134 THR A N 1
ATOM 1021 C CA . THR A 1 134 ? 18.949 -0.375 -18.915 1.00 78.94 134 THR A CA 1
ATOM 1022 C C . THR A 1 134 ? 19.101 -0.607 -17.411 1.00 78.94 134 THR A C 1
ATOM 1024 O O . THR A 1 134 ? 19.002 -1.726 -16.919 1.00 78.94 134 THR A O 1
ATOM 1027 N N . VAL A 1 135 ? 19.342 0.466 -16.661 1.00 70.44 135 VAL A N 1
ATOM 1028 C CA . VAL A 1 135 ? 19.254 0.495 -15.190 1.00 70.44 135 VAL A CA 1
ATOM 1029 C C . VAL A 1 135 ? 18.036 1.329 -14.780 1.00 70.44 135 VAL A C 1
ATOM 1031 O O . VAL A 1 135 ? 17.513 2.064 -15.625 1.00 70.44 135 VAL A O 1
ATOM 1034 N N . PRO A 1 136 ? 17.542 1.258 -13.526 1.00 63.97 136 PRO A N 1
ATOM 1035 C CA . PRO A 1 136 ? 16.423 2.094 -13.116 1.00 63.97 136 PRO A CA 1
ATOM 1036 C C . PRO A 1 136 ? 16.818 3.572 -13.244 1.00 63.97 136 PRO A C 1
ATOM 1038 O O . PRO A 1 136 ? 17.586 4.101 -12.446 1.00 63.97 136 PRO A O 1
ATOM 1041 N N . MET A 1 137 ? 16.296 4.247 -14.265 1.00 60.22 137 MET A N 1
ATOM 1042 C CA . MET A 1 137 ? 16.505 5.674 -14.484 1.00 60.22 137 MET A CA 1
ATOM 1043 C C . MET A 1 137 ? 15.193 6.419 -14.255 1.00 60.22 137 MET A C 1
ATOM 1045 O O . MET A 1 137 ? 14.142 6.040 -14.775 1.00 60.22 137 MET A O 1
ATOM 1049 N N . LEU A 1 138 ? 15.256 7.545 -13.542 1.00 54.31 138 LEU A N 1
ATOM 1050 C CA . LEU A 1 138 ? 14.225 8.586 -13.593 1.00 54.31 138 LEU A CA 1
ATOM 1051 C C . LEU A 1 138 ? 14.333 9.316 -14.940 1.00 54.31 138 LEU A C 1
ATOM 1053 O O . LEU A 1 138 ? 14.715 10.482 -15.011 1.00 54.31 138 LEU A O 1
ATOM 1057 N N . ALA A 1 139 ? 14.038 8.616 -16.035 1.00 46.59 139 ALA A N 1
ATOM 1058 C CA . ALA A 1 139 ? 14.057 9.212 -17.362 1.00 46.59 139 ALA A CA 1
ATOM 1059 C C . ALA A 1 139 ? 13.002 10.328 -17.416 1.00 46.59 139 ALA A C 1
ATOM 1061 O O . ALA A 1 139 ? 11.806 10.072 -17.263 1.00 46.59 139 ALA A O 1
ATOM 1062 N N . SER A 1 140 ? 13.427 11.579 -17.626 1.00 53.25 140 SER A N 1
ATOM 1063 C CA . SER A 1 140 ? 12.544 12.749 -17.812 1.00 53.25 140 SER A CA 1
ATOM 1064 C C . SER A 1 140 ? 11.514 12.997 -16.689 1.00 53.25 140 SER A C 1
ATOM 1066 O O . SER A 1 140 ? 10.410 13.469 -16.944 1.00 53.25 140 SER A O 1
ATOM 1068 N N . GLY A 1 141 ? 11.827 12.630 -15.438 1.00 55.22 141 GLY A N 1
ATOM 1069 C CA . GLY A 1 141 ? 10.886 12.765 -14.312 1.00 55.22 141 GLY A CA 1
ATOM 1070 C C . GLY A 1 141 ? 9.681 11.809 -14.367 1.00 55.22 141 GLY A C 1
ATOM 1071 O O . GLY A 1 141 ? 8.773 11.906 -13.538 1.00 55.22 141 GLY A O 1
ATOM 1072 N N . GLN A 1 142 ? 9.669 10.863 -15.313 1.00 59.56 142 GLN A N 1
ATOM 1073 C CA . GLN A 1 142 ? 8.605 9.878 -15.484 1.00 59.56 142 GLN A CA 1
ATOM 1074 C C . GLN A 1 142 ? 8.905 8.612 -14.676 1.00 59.56 142 GLN A C 1
ATOM 1076 O O . GLN A 1 142 ? 9.978 8.020 -14.768 1.00 59.56 142 GLN A O 1
ATOM 1081 N N . ARG A 1 143 ? 7.922 8.148 -13.901 1.00 69.75 143 ARG A N 1
ATOM 1082 C CA . ARG A 1 143 ? 8.045 6.974 -13.020 1.00 69.75 143 ARG A CA 1
ATOM 1083 C C . ARG A 1 143 ? 7.610 5.681 -13.710 1.00 69.75 143 ARG A C 1
ATOM 1085 O O . ARG A 1 143 ? 6.777 4.947 -13.184 1.00 69.75 143 ARG A O 1
ATOM 1092 N N . ARG A 1 144 ? 8.163 5.403 -14.894 1.00 76.62 144 ARG A N 1
ATOM 1093 C CA . ARG A 1 144 ? 7.731 4.282 -15.753 1.00 76.62 144 ARG A CA 1
ATOM 1094 C C . ARG A 1 144 ? 7.819 2.928 -15.045 1.00 76.62 144 ARG A C 1
ATOM 1096 O O . ARG A 1 144 ? 6.849 2.179 -15.087 1.00 76.62 144 ARG A O 1
ATOM 1103 N N . CYS A 1 145 ? 8.910 2.662 -14.322 1.00 81.75 145 CYS A N 1
ATOM 1104 C CA . CYS A 1 145 ? 9.074 1.420 -13.558 1.00 81.75 145 CYS A CA 1
ATOM 1105 C C . CYS A 1 145 ? 7.993 1.265 -12.481 1.00 81.75 145 CYS A C 1
ATOM 1107 O O . CYS A 1 145 ? 7.343 0.230 -12.403 1.00 81.75 145 CYS A O 1
ATOM 1109 N N . SER A 1 146 ? 7.731 2.319 -11.699 1.00 83.00 146 SER A N 1
ATOM 1110 C CA . SER A 1 146 ? 6.698 2.286 -10.654 1.00 83.00 146 SER A CA 1
ATOM 1111 C C . SER A 1 146 ? 5.293 2.122 -11.229 1.00 83.00 146 SER A C 1
ATOM 1113 O O . SER A 1 146 ? 4.473 1.432 -10.633 1.00 83.00 146 SER A O 1
ATOM 1115 N N . ILE A 1 147 ? 4.990 2.756 -12.363 1.00 84.75 147 ILE A N 1
ATOM 1116 C CA . ILE A 1 147 ? 3.683 2.604 -13.011 1.00 84.75 147 ILE A CA 1
ATOM 1117 C C . ILE A 1 147 ? 3.531 1.170 -13.522 1.00 84.75 147 ILE A C 1
ATOM 1119 O O . ILE A 1 147 ? 2.525 0.539 -13.237 1.00 84.75 147 ILE A O 1
ATOM 1123 N N . ARG A 1 148 ? 4.542 0.622 -14.202 1.00 86.31 148 ARG A N 1
ATOM 1124 C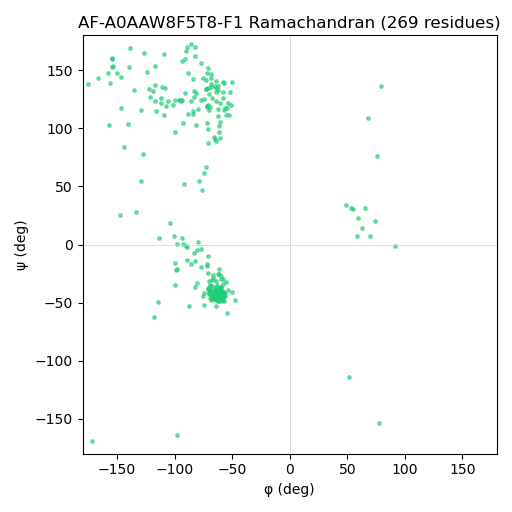 CA . ARG A 1 148 ? 4.475 -0.712 -14.817 1.00 86.31 148 ARG A CA 1
ATOM 1125 C C . ARG A 1 148 ? 4.475 -1.866 -13.807 1.00 86.31 148 ARG A C 1
ATOM 1127 O O . ARG A 1 148 ? 3.790 -2.856 -14.034 1.00 86.31 148 ARG A O 1
ATOM 1134 N N . PHE A 1 149 ? 5.234 -1.750 -12.716 1.00 90.31 149 PHE A N 1
ATOM 1135 C CA . PHE A 1 149 ? 5.396 -2.825 -11.725 1.00 90.31 149 PHE A CA 1
ATOM 1136 C C . PHE A 1 149 ? 4.532 -2.666 -10.476 1.00 90.31 149 PHE A C 1
ATOM 1138 O O . PHE A 1 149 ? 4.366 -3.630 -9.739 1.00 90.31 149 PHE A O 1
ATOM 1145 N N . LYS A 1 150 ? 3.978 -1.473 -10.225 1.00 90.06 150 LYS A N 1
ATOM 1146 C CA . LYS A 1 150 ? 3.056 -1.248 -9.102 1.00 90.06 150 LYS A CA 1
ATOM 1147 C C . LYS A 1 150 ? 1.684 -0.827 -9.602 1.00 90.06 150 LYS A C 1
ATOM 1149 O O . LYS A 1 150 ? 0.740 -1.576 -9.423 1.00 90.06 150 LYS A O 1
ATOM 1154 N N . GLY A 1 151 ? 1.578 0.317 -10.280 1.00 90.06 151 GLY A N 1
ATOM 1155 C CA . GLY A 1 151 ? 0.284 0.853 -10.735 1.00 90.06 151 GLY A CA 1
ATOM 1156 C C . GLY A 1 151 ? -0.523 -0.145 -11.572 1.00 90.06 151 GLY A C 1
ATOM 1157 O O . GLY A 1 151 ? -1.596 -0.565 -11.163 1.00 90.06 151 GLY A O 1
ATOM 1158 N N . TRP A 1 152 ? 0.051 -0.600 -12.686 1.00 93.81 152 TRP A N 1
ATOM 1159 C CA . TRP A 1 152 ? -0.571 -1.547 -13.612 1.00 93.81 152 TRP A CA 1
ATOM 1160 C C . TRP A 1 152 ? -0.946 -2.869 -12.933 1.00 93.81 152 TRP A C 1
ATOM 1162 O O . TRP A 1 152 ? -2.047 -3.363 -13.150 1.00 93.81 152 TRP A O 1
ATOM 1172 N N . VAL A 1 153 ? -0.063 -3.407 -12.081 1.00 95.50 153 VAL A N 1
ATOM 1173 C CA . VAL A 1 153 ? -0.290 -4.672 -11.360 1.00 95.50 153 VAL A CA 1
ATOM 1174 C C . VAL A 1 153 ? -1.465 -4.543 -10.389 1.00 95.50 153 VAL A C 1
ATOM 1176 O O . VAL A 1 153 ? -2.347 -5.398 -10.370 1.00 95.50 153 VAL A O 1
ATOM 1179 N N . LEU A 1 154 ? -1.498 -3.459 -9.609 1.00 95.56 154 LEU A N 1
ATOM 1180 C CA . LEU A 1 154 ? -2.573 -3.188 -8.655 1.00 95.56 154 LEU A CA 1
ATOM 1181 C C . LEU A 1 154 ? -3.908 -2.938 -9.361 1.00 95.56 154 LEU A C 1
ATOM 1183 O O . LEU A 1 154 ? -4.929 -3.450 -8.912 1.00 95.56 154 LEU A O 1
ATOM 1187 N N . ASP A 1 155 ? -3.901 -2.18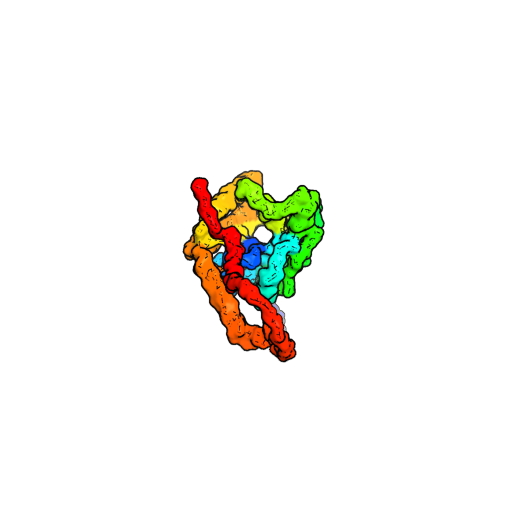8 -10.465 1.00 93.56 155 ASP A N 1
ATOM 1188 C CA . ASP A 1 155 ? -5.111 -1.896 -11.236 1.00 93.56 155 ASP A CA 1
ATOM 1189 C C . ASP A 1 155 ? -5.671 -3.169 -11.903 1.00 93.56 155 ASP A C 1
ATOM 1191 O O . ASP A 1 155 ? -6.881 -3.389 -11.870 1.00 93.56 155 ASP A O 1
ATOM 1195 N N . HIS A 1 156 ? -4.812 -4.047 -12.443 1.00 94.94 156 HIS A N 1
ATOM 1196 C CA . HIS A 1 156 ? -5.232 -5.328 -13.032 1.00 94.94 156 HIS A CA 1
ATOM 1197 C C . HIS A 1 156 ? -5.795 -6.287 -11.987 1.00 94.94 156 HIS A C 1
ATOM 1199 O O . HIS A 1 156 ? -6.844 -6.890 -12.212 1.00 94.94 156 HIS A O 1
ATOM 1205 N N . TRP A 1 157 ? -5.135 -6.402 -10.832 1.00 97.19 157 TRP A N 1
ATOM 1206 C CA . TRP A 1 157 ? -5.667 -7.198 -9.731 1.00 97.19 157 TRP A CA 1
ATOM 1207 C C . TRP A 1 157 ? -7.016 -6.646 -9.247 1.00 97.19 157 TRP A C 1
ATOM 1209 O O . TRP A 1 157 ? -7.972 -7.406 -9.128 1.00 97.19 157 TRP A O 1
ATOM 1219 N N . ALA A 1 158 ? -7.134 -5.331 -9.040 1.00 94.75 158 ALA A N 1
ATOM 1220 C CA . ALA A 1 158 ? -8.377 -4.724 -8.570 1.00 94.75 158 ALA A CA 1
ATOM 1221 C C . ALA A 1 158 ? -9.530 -4.893 -9.576 1.00 94.75 158 ALA A C 1
ATOM 1223 O O . ALA A 1 158 ? -10.671 -5.116 -9.172 1.00 94.75 158 ALA A O 1
ATOM 1224 N N . ALA A 1 159 ? -9.248 -4.823 -10.881 1.00 92.88 159 ALA A N 1
ATOM 1225 C CA . ALA A 1 159 ? -10.245 -5.086 -11.913 1.00 92.88 159 ALA A CA 1
ATOM 1226 C C . ALA A 1 159 ? -10.782 -6.527 -11.842 1.00 92.88 159 ALA A C 1
ATOM 1228 O O . ALA A 1 159 ? -11.990 -6.726 -11.966 1.00 92.88 159 ALA A O 1
ATOM 1229 N N . ALA A 1 160 ? -9.908 -7.509 -11.601 1.00 94.50 160 ALA A N 1
ATOM 1230 C CA . ALA A 1 160 ? -10.300 -8.907 -11.430 1.00 94.50 160 ALA A CA 1
ATOM 1231 C C . ALA A 1 160 ? -11.055 -9.151 -10.110 1.00 94.50 160 ALA A C 1
ATOM 1233 O O . ALA A 1 160 ? -12.055 -9.862 -10.102 1.00 94.50 160 ALA A O 1
ATOM 1234 N N . GLU A 1 161 ? -10.604 -8.537 -9.014 1.00 95.12 161 GLU A N 1
ATOM 1235 C CA . GLU A 1 161 ? -11.178 -8.707 -7.675 1.00 95.12 161 GLU A CA 1
ATOM 1236 C C . GLU A 1 161 ? -12.584 -8.101 -7.562 1.00 95.12 161 GLU A C 1
ATOM 1238 O O . GLU A 1 161 ? -13.502 -8.733 -7.045 1.00 95.12 161 GLU A O 1
ATOM 1243 N N . PHE A 1 162 ? -12.769 -6.865 -8.034 1.00 93.25 162 PHE A N 1
ATOM 1244 C CA . PHE A 1 162 ? -14.018 -6.131 -7.819 1.00 93.25 162 PHE A CA 1
ATOM 1245 C C . PHE A 1 162 ? -14.974 -6.188 -9.010 1.00 93.25 162 PHE A C 1
ATOM 1247 O O . PHE A 1 162 ? -16.175 -5.960 -8.836 1.00 93.25 162 PHE A O 1
ATOM 1254 N N . GLY A 1 163 ? -14.476 -6.469 -10.219 1.00 90.25 163 GLY A N 1
ATOM 1255 C CA . GLY A 1 163 ? -15.269 -6.441 -11.443 1.00 90.25 163 GLY A CA 1
ATOM 1256 C C . GLY A 1 163 ? -16.029 -5.118 -11.597 1.00 90.25 163 GLY A C 1
ATOM 1257 O O . GLY A 1 163 ? -15.443 -4.041 -11.756 1.00 90.25 163 GLY A O 1
ATOM 1258 N N . ALA A 1 164 ? -17.361 -5.188 -11.538 1.00 88.06 164 ALA A N 1
ATOM 1259 C CA . ALA A 1 164 ? -18.245 -4.023 -11.626 1.00 88.06 164 ALA A CA 1
ATOM 1260 C C . ALA A 1 164 ? -18.426 -3.261 -10.297 1.00 88.06 164 ALA A C 1
ATOM 1262 O O . ALA A 1 164 ? -18.909 -2.126 -10.302 1.00 88.06 164 ALA A O 1
ATOM 1263 N N . THR A 1 165 ? -18.034 -3.851 -9.169 1.00 90.94 165 THR A N 1
ATOM 1264 C CA . THR A 1 165 ? -18.176 -3.253 -7.837 1.00 90.94 165 THR A CA 1
ATOM 1265 C C . THR A 1 165 ? -17.179 -2.112 -7.658 1.00 90.94 165 THR A C 1
ATOM 1267 O O . THR A 1 165 ? -16.041 -2.182 -8.121 1.00 90.94 165 THR A O 1
ATOM 1270 N N . SER A 1 166 ? -17.601 -1.033 -7.000 1.00 93.38 166 SER A N 1
ATOM 1271 C CA . SER A 1 166 ? -16.709 0.078 -6.675 1.00 93.38 166 SER A CA 1
ATOM 1272 C C . SER A 1 166 ? -16.015 -0.148 -5.332 1.00 93.38 166 SER A C 1
ATOM 1274 O O . SER A 1 166 ? -16.599 -0.709 -4.409 1.00 93.38 166 SER A O 1
ATOM 1276 N N . TYR A 1 167 ? -14.783 0.338 -5.183 1.00 94.81 167 TYR A N 1
ATOM 1277 C CA . TYR A 1 167 ? -13.987 0.196 -3.951 1.00 94.81 167 TYR A CA 1
ATOM 1278 C C . TYR A 1 167 ? -13.215 1.482 -3.636 1.00 94.81 167 TYR A C 1
ATOM 1280 O O . TYR A 1 167 ? -12.957 2.295 -4.531 1.00 94.81 167 TYR A O 1
ATOM 1288 N N . ARG A 1 168 ? -12.917 1.733 -2.359 1.00 95.75 168 ARG A N 1
ATOM 1289 C CA . ARG A 1 168 ? -12.137 2.898 -1.910 1.00 95.75 168 ARG A CA 1
ATOM 1290 C C . ARG A 1 168 ? -10.657 2.549 -2.003 1.00 95.75 168 ARG A C 1
ATOM 1292 O O . ARG A 1 168 ? -10.237 1.594 -1.364 1.00 95.75 168 ARG A O 1
ATOM 1299 N N . ARG A 1 169 ? -9.853 3.319 -2.739 1.00 95.81 169 ARG A N 1
ATOM 1300 C CA . ARG A 1 169 ? -8.399 3.103 -2.830 1.00 95.81 169 ARG A CA 1
ATOM 1301 C C . ARG A 1 169 ? -7.662 4.088 -1.948 1.00 95.81 169 ARG A C 1
ATOM 1303 O O . ARG A 1 169 ? -7.744 5.294 -2.156 1.00 95.81 169 ARG A O 1
ATOM 1310 N N . VAL A 1 170 ? -6.912 3.572 -0.992 1.00 97.38 170 VAL A N 1
ATOM 1311 C CA . VAL A 1 170 ? -6.119 4.356 -0.055 1.00 97.38 170 VAL A CA 1
ATOM 1312 C C . VAL A 1 170 ? -4.669 4.376 -0.519 1.00 97.38 170 VAL A C 1
ATOM 1314 O O . VAL A 1 170 ? -4.053 3.326 -0.709 1.00 97.38 170 VAL A O 1
ATOM 1317 N N . ILE A 1 171 ? -4.125 5.582 -0.693 1.00 94.69 171 ILE A N 1
ATOM 1318 C CA . ILE A 1 171 ? -2.729 5.806 -1.084 1.00 94.69 171 ILE A CA 1
ATOM 1319 C C . ILE A 1 171 ? -2.040 6.669 -0.025 1.00 94.69 171 ILE A C 1
ATOM 1321 O O . ILE A 1 171 ? -2.566 7.697 0.402 1.00 94.69 171 ILE A O 1
ATOM 1325 N N . GLY A 1 172 ? -0.835 6.258 0.372 1.00 93.69 172 GLY A N 1
ATOM 1326 C CA . GLY A 1 172 ? -0.011 6.931 1.378 1.00 93.69 172 GLY A CA 1
ATOM 1327 C C . GLY A 1 172 ? 0.731 8.167 0.879 1.00 93.69 172 GLY A C 1
ATOM 1328 O O . GLY A 1 172 ? 1.945 8.229 1.021 1.00 93.69 172 GLY A O 1
ATOM 1329 N N . TYR A 1 173 ? 0.036 9.142 0.291 1.00 93.88 173 TYR A N 1
ATOM 1330 C CA . TYR A 1 173 ? 0.622 10.469 0.077 1.00 93.88 173 TYR A CA 1
ATOM 1331 C C . TYR A 1 173 ? 0.486 11.293 1.353 1.00 93.88 173 TYR A C 1
ATOM 1333 O O . TYR A 1 173 ? -0.617 11.420 1.882 1.00 93.88 173 TYR A O 1
ATOM 1341 N N . HIS A 1 174 ? 1.600 11.838 1.840 1.00 92.50 174 HIS A N 1
ATOM 1342 C CA . HIS A 1 174 ? 1.622 12.758 2.979 1.00 92.50 174 HIS A CA 1
ATOM 1343 C C . HIS A 1 174 ? 1.375 14.205 2.525 1.00 92.50 174 HIS A C 1
ATOM 1345 O O . HIS A 1 174 ? 1.300 14.490 1.330 1.00 92.50 174 HIS A O 1
ATOM 1351 N N . TYR A 1 175 ? 1.223 15.132 3.473 1.00 92.88 175 TYR A N 1
ATOM 1352 C CA . TYR A 1 175 ? 0.773 16.500 3.189 1.00 92.88 175 TYR A CA 1
ATOM 1353 C C . TYR A 1 175 ? 1.668 17.266 2.200 1.00 92.88 175 TYR A C 1
ATOM 1355 O O . TYR A 1 175 ? 1.167 18.006 1.361 1.00 92.88 175 TYR A O 1
ATOM 1363 N N . ASP A 1 176 ? 2.981 17.038 2.215 1.00 92.00 176 ASP A N 1
ATOM 1364 C CA . ASP A 1 176 ? 3.906 17.708 1.290 1.00 92.00 176 ASP A CA 1
ATOM 1365 C C . ASP A 1 176 ? 3.874 17.096 -0.138 1.00 92.00 176 ASP A C 1
ATOM 1367 O O . ASP A 1 176 ? 4.496 17.610 -1.067 1.00 92.00 176 ASP A O 1
ATOM 1371 N N . GLU A 1 177 ? 3.105 16.018 -0.353 1.00 90.88 177 GLU A N 1
ATOM 1372 C CA . GLU A 1 177 ? 2.899 15.345 -1.647 1.00 90.88 177 GLU A CA 1
ATOM 1373 C C . GLU A 1 177 ? 1.536 15.643 -2.295 1.00 90.88 177 GLU A C 1
ATOM 1375 O O . GLU A 1 177 ? 1.114 14.922 -3.204 1.00 90.88 177 GLU A O 1
ATOM 1380 N N . MET A 1 178 ? 0.846 16.715 -1.891 1.00 91.31 178 MET A N 1
ATOM 1381 C CA . MET A 1 178 ? -0.481 17.074 -2.423 1.00 91.31 178 MET A CA 1
ATOM 1382 C C . MET A 1 178 ? -0.558 17.091 -3.956 1.00 91.31 178 MET A C 1
ATOM 1384 O O . MET A 1 178 ? -1.499 16.538 -4.523 1.00 91.31 178 MET A O 1
ATOM 1388 N N . GLY A 1 179 ? 0.465 17.606 -4.648 1.00 93.00 179 GLY A N 1
ATOM 1389 C CA . GLY A 1 179 ? 0.490 17.610 -6.117 1.00 93.00 179 GLY A CA 1
ATOM 1390 C C . GLY A 1 179 ? 0.427 16.207 -6.748 1.00 93.00 179 GLY A C 1
ATOM 1391 O O . GLY A 1 179 ? -0.082 16.038 -7.857 1.00 93.00 179 GLY A O 1
ATOM 1392 N N . ARG A 1 180 ? 0.892 15.163 -6.043 1.00 89.62 180 ARG A N 1
ATOM 1393 C CA . ARG A 1 180 ? 0.745 13.765 -6.491 1.00 89.62 180 ARG A CA 1
ATOM 1394 C C . ARG A 1 180 ? -0.680 13.265 -6.307 1.00 89.62 180 ARG A C 1
ATOM 1396 O O . ARG A 1 180 ? -1.203 12.625 -7.216 1.00 89.62 180 ARG A O 1
ATOM 1403 N N . ALA A 1 181 ? -1.310 13.600 -5.184 1.00 93.31 181 ALA A N 1
ATOM 1404 C CA . ALA A 1 181 ? -2.701 13.254 -4.910 1.00 93.31 181 ALA A CA 1
ATOM 1405 C C . ALA A 1 181 ? -3.669 13.934 -5.890 1.00 93.31 181 ALA A C 1
ATOM 1407 O O . ALA A 1 181 ? -4.616 13.312 -6.371 1.00 93.31 181 ALA A O 1
ATOM 1408 N N . GLU A 1 182 ? -3.417 15.189 -6.258 1.00 94.06 182 GLU A N 1
ATOM 1409 C CA . GLU A 1 182 ? -4.211 15.897 -7.268 1.00 94.06 182 GLU A CA 1
ATOM 1410 C C . GLU A 1 182 ? -4.102 15.231 -8.642 1.00 94.06 182 GLU A C 1
ATOM 1412 O O . GLU A 1 182 ? -5.118 15.002 -9.310 1.00 94.06 182 GLU A O 1
ATOM 1417 N N . LYS A 1 183 ? -2.877 14.871 -9.046 1.00 92.31 183 LYS A N 1
ATOM 1418 C CA . LYS A 1 183 ? -2.625 14.166 -10.305 1.00 92.31 183 LYS A CA 1
ATOM 1419 C C . LYS A 1 183 ? -3.292 12.789 -10.326 1.00 92.31 183 LYS A C 1
ATOM 1421 O O . LYS A 1 183 ? -3.963 12.484 -11.311 1.00 92.31 183 LYS A O 1
ATOM 1426 N N . ASP A 1 184 ? -3.153 11.996 -9.262 1.00 91.69 184 ASP A N 1
ATOM 1427 C CA . ASP A 1 184 ? -3.815 10.687 -9.143 1.00 91.69 184 ASP A CA 1
ATOM 1428 C C . ASP A 1 184 ? -5.338 10.831 -9.214 1.00 91.69 184 ASP A C 1
ATOM 1430 O O . ASP A 1 184 ? -5.991 10.182 -10.027 1.00 91.69 184 ASP A O 1
ATOM 1434 N N . SER A 1 185 ? -5.901 11.787 -8.472 1.00 93.50 185 SER A N 1
ATOM 1435 C CA . SER A 1 185 ? -7.341 12.057 -8.488 1.00 93.50 185 SER A CA 1
ATOM 1436 C C . SER A 1 185 ? -7.845 12.466 -9.871 1.00 93.50 185 SER A C 1
ATOM 1438 O O . SER A 1 185 ? -8.934 12.065 -10.275 1.00 93.50 185 SER A O 1
ATOM 1440 N N . LYS A 1 186 ? -7.069 13.262 -10.619 1.00 94.06 186 LYS A N 1
ATOM 1441 C CA . LYS A 1 186 ? -7.415 13.652 -11.993 1.00 94.06 186 LYS A CA 1
ATOM 1442 C C . LYS A 1 186 ? -7.428 12.443 -12.929 1.00 94.06 186 LYS A C 1
ATOM 1444 O O . LYS A 1 186 ? -8.358 12.317 -13.722 1.00 94.06 186 LYS A O 1
ATOM 1449 N N . ILE A 1 187 ? -6.431 11.565 -12.819 1.00 91.38 187 ILE A N 1
ATOM 1450 C CA . ILE A 1 187 ? -6.354 10.322 -13.598 1.00 91.38 187 ILE A CA 1
ATOM 1451 C C . ILE A 1 187 ? -7.539 9.413 -13.250 1.00 91.38 187 ILE A C 1
ATOM 1453 O O . ILE A 1 187 ? -8.257 8.979 -14.146 1.00 91.38 187 ILE A O 1
ATOM 1457 N N . GLN A 1 188 ? -7.821 9.211 -11.961 1.00 92.19 188 GLN A N 1
ATOM 1458 C CA . GLN A 1 188 ? -8.921 8.352 -11.527 1.00 92.19 188 GLN A CA 1
ATOM 1459 C C . GLN A 1 188 ? -10.292 8.886 -11.964 1.00 92.19 188 GLN A C 1
ATOM 1461 O O . GLN A 1 188 ? -11.146 8.109 -12.386 1.00 92.19 188 GLN A O 1
ATOM 1466 N N . ARG A 1 189 ? -10.513 10.209 -11.924 1.00 93.56 189 ARG A N 1
ATOM 1467 C CA . ARG A 1 189 ? -11.748 10.816 -12.454 1.00 93.56 189 ARG A CA 1
ATOM 1468 C C . ARG A 1 189 ? -11.924 10.549 -13.946 1.00 93.56 189 ARG A C 1
ATOM 1470 O O . ARG A 1 189 ? -13.039 10.258 -14.372 1.00 93.56 189 ARG A O 1
ATOM 1477 N N . LYS A 1 190 ? -10.839 10.619 -14.723 1.00 93.75 190 LYS A N 1
ATOM 1478 C CA . LYS A 1 190 ? -10.867 10.292 -16.151 1.00 93.75 190 LYS A CA 1
ATOM 1479 C C . LYS A 1 190 ? -11.259 8.827 -16.366 1.00 93.75 190 LYS A C 1
ATOM 1481 O O . LYS A 1 190 ? -12.213 8.584 -17.093 1.00 93.75 190 LYS A O 1
ATOM 1486 N N . HIS A 1 191 ? -10.632 7.888 -15.654 1.00 90.75 191 HIS A N 1
ATOM 1487 C CA . HIS A 1 191 ? -10.979 6.463 -15.752 1.00 90.75 191 HIS A CA 1
ATOM 1488 C C . HIS A 1 191 ? -12.437 6.176 -15.355 1.00 90.75 191 HIS A C 1
ATOM 1490 O O . HIS A 1 191 ? -13.123 5.421 -16.037 1.00 90.75 191 HIS A O 1
ATOM 1496 N N . ASN A 1 192 ? -12.942 6.807 -14.289 1.00 91.25 192 ASN A N 1
ATOM 1497 C CA . ASN A 1 192 ? -14.348 6.664 -13.892 1.00 91.25 192 ASN A CA 1
ATOM 1498 C C . ASN A 1 192 ? -15.304 7.206 -14.973 1.00 91.25 192 ASN A C 1
ATOM 1500 O O . ASN A 1 192 ? -16.346 6.613 -15.239 1.00 91.25 192 ASN A O 1
ATOM 1504 N N . THR A 1 193 ? -14.939 8.321 -15.615 1.00 92.94 193 THR A N 1
ATOM 1505 C CA . THR A 1 193 ? -15.730 8.910 -16.708 1.00 92.94 193 THR A CA 1
ATOM 1506 C C . THR A 1 193 ? -15.751 7.987 -17.925 1.00 92.94 193 THR A C 1
ATOM 1508 O O . THR A 1 193 ? -16.817 7.714 -18.464 1.00 92.94 193 THR A O 1
ATOM 1511 N N . GLU A 1 194 ? -14.592 7.462 -18.325 1.00 92.50 194 GLU A N 1
ATOM 1512 C CA . GLU A 1 194 ? -14.456 6.545 -19.465 1.00 92.50 194 GLU A CA 1
ATOM 1513 C C . GLU A 1 194 ? -15.213 5.229 -19.250 1.00 92.50 194 GLU A C 1
ATOM 1515 O O . GLU A 1 194 ? -15.800 4.699 -20.188 1.00 92.50 194 GLU A O 1
ATOM 1520 N N . ALA A 1 195 ? -15.264 4.726 -18.015 1.00 88.19 195 ALA A N 1
ATOM 1521 C CA . ALA A 1 195 ? -16.037 3.534 -17.676 1.00 88.19 195 ALA A CA 1
ATOM 1522 C C . ALA A 1 195 ? -17.539 3.793 -17.461 1.00 88.19 195 ALA A C 1
ATOM 1524 O O . ALA A 1 195 ? -18.278 2.844 -17.197 1.00 88.19 195 ALA A O 1
ATOM 1525 N N . GLY A 1 196 ? -17.997 5.051 -17.502 1.00 89.25 196 GLY A N 1
ATOM 1526 C CA . GLY A 1 196 ? -19.390 5.422 -17.227 1.00 89.25 196 GLY A CA 1
ATOM 1527 C C . GLY A 1 196 ? -19.861 5.106 -15.800 1.00 89.25 196 GLY A C 1
ATOM 1528 O O . GLY A 1 196 ? -21.061 5.099 -15.534 1.00 89.25 196 GLY A O 1
ATOM 1529 N N . ARG A 1 197 ? -18.936 4.816 -14.876 1.00 88.81 197 ARG A N 1
ATOM 1530 C CA . ARG A 1 197 ? -19.220 4.450 -13.482 1.00 88.81 197 ARG A CA 1
ATOM 1531 C C . ARG A 1 197 ? -18.049 4.792 -12.571 1.00 88.81 197 ARG A C 1
ATOM 1533 O O . ARG A 1 197 ? -16.896 4.842 -12.993 1.00 88.81 197 ARG A O 1
ATOM 1540 N N . THR A 1 198 ? -18.314 4.904 -11.275 1.00 89.06 198 THR A N 1
ATOM 1541 C CA . THR A 1 198 ? -17.242 4.967 -10.277 1.00 89.06 198 THR A CA 1
ATOM 1542 C C . THR A 1 198 ? -16.584 3.596 -10.139 1.00 89.06 198 THR A C 1
ATOM 1544 O O . THR A 1 198 ? -17.149 2.698 -9.522 1.00 89.06 198 THR A O 1
ATOM 1547 N N . ILE A 1 199 ? -15.382 3.427 -10.697 1.00 89.19 199 ILE A N 1
ATOM 1548 C CA . ILE A 1 199 ? -14.562 2.224 -10.485 1.00 89.19 199 ILE A CA 1
ATOM 1549 C C . ILE A 1 199 ? -13.963 2.281 -9.081 1.00 89.19 199 ILE A C 1
ATOM 1551 O O . ILE A 1 199 ? -14.096 1.368 -8.272 1.00 89.19 199 ILE A O 1
ATOM 1555 N N . CYS A 1 200 ? -13.319 3.406 -8.790 1.00 90.69 200 CYS A N 1
ATOM 1556 C CA . CYS A 1 200 ? -12.564 3.613 -7.575 1.00 90.69 200 CYS A CA 1
ATOM 1557 C C . CYS A 1 200 ? -12.658 5.079 -7.147 1.00 90.69 200 CYS A C 1
ATOM 1559 O O . CYS A 1 200 ? -12.664 5.988 -7.983 1.00 90.69 200 CYS A O 1
ATOM 1561 N N . GLU A 1 201 ? -12.703 5.310 -5.835 1.00 92.00 201 GLU A N 1
ATOM 1562 C CA . GLU A 1 201 ? -12.528 6.647 -5.263 1.00 92.00 201 GLU A CA 1
ATOM 1563 C C . GLU A 1 201 ? -11.213 6.661 -4.494 1.00 92.00 201 GLU A C 1
ATOM 1565 O O . GLU A 1 201 ? -11.040 5.844 -3.579 1.00 92.00 201 GLU A O 1
ATOM 1570 N N . PRO A 1 202 ? -10.288 7.558 -4.856 1.00 94.06 202 PRO A N 1
ATOM 1571 C CA . PRO A 1 202 ? -9.034 7.667 -4.153 1.00 94.06 202 PRO A CA 1
ATOM 1572 C C . PRO A 1 202 ? -9.248 8.374 -2.811 1.00 94.06 202 PRO A C 1
ATOM 1574 O O . PRO A 1 202 ? -10.043 9.307 -2.689 1.00 94.06 202 PRO A O 1
ATOM 1577 N N . HIS A 1 203 ? -8.518 7.930 -1.799 1.00 95.25 203 HIS A N 1
ATOM 1578 C CA . HIS A 1 203 ? -8.576 8.448 -0.444 1.00 95.25 203 HIS A CA 1
ATOM 1579 C C . HIS A 1 203 ? -7.156 8.638 0.100 1.00 95.25 203 HIS A C 1
ATOM 1581 O O . HIS A 1 203 ? -6.312 7.747 -0.016 1.00 95.25 203 HIS A O 1
ATOM 1587 N N . TYR A 1 204 ? -6.896 9.802 0.702 1.00 96.38 204 TYR A N 1
ATOM 1588 C CA . TYR A 1 204 ? -5.559 10.216 1.147 1.00 96.38 204 TYR A CA 1
ATOM 1589 C C . TYR A 1 204 ? -5.576 10.633 2.629 1.00 96.38 204 TYR A C 1
ATOM 1591 O O . TYR A 1 204 ? -5.591 11.829 2.932 1.00 96.38 204 TYR A O 1
ATOM 1599 N N . PRO A 1 205 ? -5.590 9.673 3.574 1.00 94.75 205 PRO A N 1
ATOM 1600 C CA . PRO A 1 205 ? -5.771 9.954 5.000 1.00 94.75 205 PRO A CA 1
ATOM 1601 C C . PRO A 1 205 ? -4.749 10.940 5.569 1.00 94.75 205 PRO A C 1
ATOM 1603 O O . PRO A 1 205 ? -5.114 11.841 6.316 1.00 94.75 205 PRO A O 1
ATOM 1606 N N . LEU A 1 206 ? -3.478 10.808 5.182 1.00 94.75 206 LEU A N 1
ATOM 1607 C CA . LEU A 1 206 ? -2.398 11.642 5.715 1.00 94.75 206 LEU A CA 1
ATOM 1608 C C . LEU A 1 206 ? -2.504 13.097 5.241 1.00 94.75 206 LEU A C 1
ATOM 1610 O O . LEU A 1 206 ? -2.212 14.010 6.008 1.00 94.75 206 LEU A O 1
ATOM 1614 N N . ILE A 1 207 ? -2.969 13.333 4.008 1.00 94.75 207 ILE A N 1
ATOM 1615 C CA . ILE A 1 207 ? -3.259 14.689 3.517 1.00 94.75 207 ILE A CA 1
ATOM 1616 C C . ILE A 1 207 ? -4.450 15.281 4.274 1.00 94.75 207 ILE A C 1
ATOM 1618 O O . ILE A 1 207 ? -4.367 16.420 4.730 1.00 94.75 207 ILE A O 1
ATOM 1622 N N . LEU A 1 208 ? -5.531 14.511 4.452 1.00 92.38 208 LEU A N 1
ATOM 1623 C CA . LEU A 1 208 ? -6.719 14.961 5.189 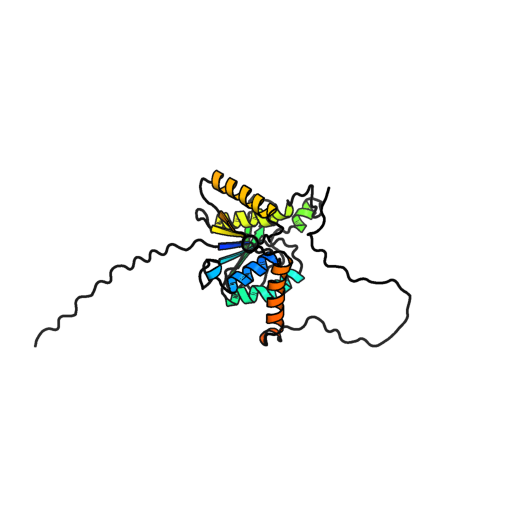1.00 92.38 208 LEU A CA 1
ATOM 1624 C C . LEU A 1 208 ? -6.385 15.316 6.645 1.00 92.38 208 LEU A C 1
ATOM 1626 O O . LEU A 1 208 ? -6.860 16.325 7.159 1.00 92.38 208 LEU A O 1
ATOM 1630 N N . ALA A 1 209 ? -5.506 14.535 7.273 1.00 92.69 209 ALA A N 1
ATOM 1631 C CA . ALA A 1 209 ? -4.998 14.775 8.620 1.00 92.69 209 ALA A CA 1
ATOM 1632 C C . ALA A 1 209 ? -3.872 15.829 8.685 1.00 92.69 209 ALA A C 1
ATOM 1634 O O . ALA A 1 209 ? -3.332 16.078 9.761 1.00 92.69 209 ALA A O 1
ATOM 1635 N N . LYS A 1 210 ? -3.492 16.441 7.553 1.00 94.88 210 LYS A N 1
ATOM 1636 C CA . LYS A 1 210 ? -2.383 17.407 7.436 1.00 94.88 210 LYS A CA 1
ATOM 1637 C C . LYS A 1 210 ? -1.048 16.895 7.996 1.00 94.88 210 LYS A C 1
ATOM 1639 O O . LYS A 1 210 ? -0.218 17.666 8.479 1.00 94.88 210 LYS A O 1
ATOM 1644 N N . MET A 1 211 ? -0.824 15.586 7.916 1.00 93.81 211 MET A N 1
ATOM 1645 C CA . MET A 1 211 ? 0.380 14.935 8.417 1.00 93.81 211 MET A CA 1
ATOM 1646 C C . MET A 1 211 ? 1.528 15.100 7.424 1.00 93.81 211 MET A C 1
ATOM 1648 O O . MET A 1 211 ? 1.488 14.598 6.298 1.00 93.81 211 MET A O 1
ATOM 1652 N N . LYS A 1 212 ? 2.574 15.798 7.863 1.00 95.00 212 LYS A N 1
ATOM 1653 C CA . LYS A 1 212 ? 3.860 15.879 7.162 1.00 95.00 212 LYS A CA 1
ATOM 1654 C C . LYS A 1 212 ? 4.729 14.659 7.467 1.00 95.00 212 LYS A C 1
ATOM 1656 O O . LYS A 1 212 ? 4.439 13.906 8.397 1.00 95.00 212 LYS A O 1
ATOM 1661 N N . ARG A 1 213 ? 5.838 14.511 6.733 1.00 92.38 213 ARG A N 1
ATOM 1662 C CA . ARG A 1 213 ? 6.782 13.384 6.865 1.00 92.38 213 ARG A CA 1
ATOM 1663 C C . ARG A 1 213 ? 7.179 13.092 8.318 1.00 92.38 213 ARG A C 1
ATOM 1665 O O . ARG A 1 213 ? 7.075 11.952 8.749 1.00 92.38 213 ARG A O 1
ATOM 1672 N N . ALA A 1 214 ? 7.548 14.118 9.084 1.00 92.12 214 ALA A N 1
ATOM 1673 C CA . ALA A 1 214 ? 7.979 13.948 10.473 1.00 92.12 214 ALA A CA 1
ATOM 1674 C C . ALA A 1 214 ? 6.883 13.355 11.382 1.00 92.12 214 ALA A C 1
ATOM 1676 O O . ALA A 1 214 ? 7.169 12.525 12.240 1.00 92.12 214 ALA A O 1
ATOM 1677 N N . ALA A 1 215 ? 5.620 13.744 11.175 1.00 92.06 215 ALA A N 1
ATOM 1678 C CA . ALA A 1 215 ? 4.498 13.208 11.947 1.00 92.06 215 ALA A CA 1
ATOM 1679 C C . ALA A 1 215 ? 4.220 11.739 11.588 1.00 92.06 215 ALA A C 1
ATOM 1681 O O . ALA A 1 215 ? 3.974 10.921 12.470 1.00 92.06 215 ALA A O 1
ATOM 1682 N N . VAL A 1 216 ? 4.314 11.398 10.299 1.00 92.00 216 VAL A N 1
ATOM 1683 C CA . VAL A 1 216 ? 4.202 10.015 9.813 1.00 92.00 216 VAL A CA 1
ATOM 1684 C C . VAL A 1 216 ? 5.279 9.133 10.443 1.00 92.00 216 VAL A C 1
ATOM 1686 O O . VAL A 1 216 ? 4.985 8.059 10.963 1.00 92.00 216 VAL A O 1
ATOM 1689 N N . GLU A 1 217 ? 6.528 9.591 10.417 1.00 91.62 217 GLU A N 1
ATOM 1690 C CA . GLU A 1 217 ? 7.658 8.861 10.989 1.00 91.62 217 GLU A CA 1
ATOM 1691 C C . GLU A 1 217 ? 7.499 8.665 12.497 1.00 91.62 217 GLU A C 1
ATOM 1693 O O . GLU A 1 217 ? 7.732 7.562 12.987 1.00 91.62 217 GLU A O 1
ATOM 1698 N N . ALA A 1 218 ? 7.034 9.684 13.226 1.00 91.38 218 ALA A N 1
ATOM 1699 C CA . ALA A 1 218 ? 6.797 9.590 14.664 1.00 91.38 218 ALA A CA 1
ATOM 1700 C C . ALA A 1 218 ? 5.833 8.446 15.029 1.00 91.38 218 ALA A C 1
ATOM 1702 O O . ALA A 1 218 ? 6.149 7.662 15.922 1.00 91.38 218 ALA A O 1
ATOM 1703 N N . ILE A 1 219 ? 4.726 8.284 14.290 1.00 89.88 219 ILE A N 1
ATOM 1704 C CA . ILE A 1 219 ? 3.762 7.182 14.489 1.00 89.88 219 ILE A CA 1
ATOM 1705 C C . ILE A 1 219 ? 4.455 5.820 14.338 1.00 89.88 219 ILE A C 1
ATOM 1707 O O . ILE A 1 219 ? 4.285 4.910 15.153 1.00 89.88 219 ILE A O 1
ATOM 1711 N N . VAL A 1 220 ? 5.260 5.675 13.285 1.00 87.94 220 VAL A N 1
ATOM 1712 C CA . VAL A 1 220 ? 5.959 4.424 12.975 1.00 87.94 220 VAL A CA 1
ATOM 1713 C C . VAL A 1 220 ? 7.028 4.117 14.030 1.00 87.94 220 VAL A C 1
ATOM 1715 O O . VAL A 1 220 ? 7.147 2.971 14.483 1.00 87.94 220 VAL A O 1
ATOM 171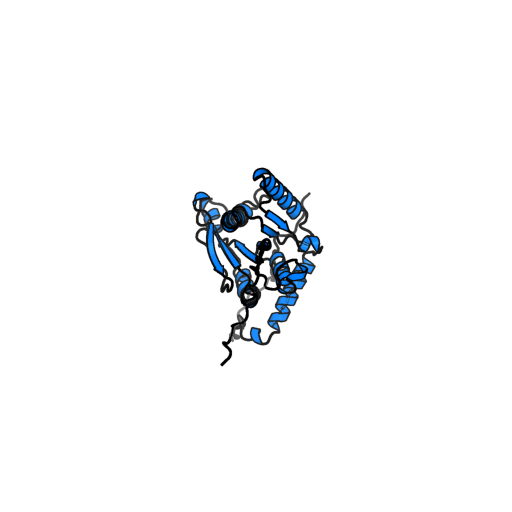8 N N . TYR A 1 221 ? 7.784 5.127 14.465 1.00 87.69 221 TYR A N 1
ATOM 1719 C CA . TYR A 1 221 ? 8.808 4.985 15.498 1.00 87.69 221 TYR A CA 1
ATOM 1720 C C . TYR A 1 221 ? 8.215 4.647 16.863 1.00 87.69 221 TYR A C 1
ATOM 1722 O O . TYR A 1 221 ? 8.708 3.727 17.517 1.00 87.69 221 TYR A O 1
ATOM 1730 N N . GLU A 1 222 ? 7.149 5.330 17.277 1.00 87.06 222 GLU A N 1
ATOM 1731 C CA . GLU A 1 222 ? 6.465 5.065 18.544 1.00 87.06 222 GLU A CA 1
ATOM 1732 C C . GLU A 1 222 ? 5.976 3.616 18.607 1.00 87.06 222 GLU A C 1
ATOM 1734 O O . GLU A 1 222 ? 6.237 2.899 19.579 1.00 87.06 222 GLU A O 1
ATOM 1739 N N . GLN A 1 223 ? 5.358 3.138 17.527 1.00 81.94 223 GLN A N 1
ATOM 1740 C CA . GLN A 1 223 ? 4.887 1.763 17.445 1.00 81.94 223 GLN A CA 1
ATOM 1741 C C . GLN A 1 223 ? 6.030 0.746 17.508 1.00 81.94 223 GLN A C 1
ATOM 1743 O O . GLN A 1 223 ? 5.933 -0.277 18.197 1.00 81.94 223 GLN A O 1
ATOM 1748 N N . THR A 1 224 ? 7.123 1.030 16.801 1.00 76.25 224 THR A N 1
ATOM 1749 C CA . THR A 1 224 ? 8.313 0.176 16.791 1.00 76.25 224 THR A CA 1
ATOM 1750 C C . THR A 1 224 ? 8.945 0.113 18.187 1.00 76.25 224 THR A C 1
ATOM 1752 O O . THR A 1 224 ? 9.273 -0.971 18.674 1.00 76.25 224 THR A O 1
ATOM 1755 N N . ALA A 1 225 ? 9.033 1.253 18.878 1.00 76.50 225 ALA A N 1
ATOM 1756 C CA . ALA A 1 225 ? 9.542 1.354 20.243 1.00 76.50 225 ALA A CA 1
ATOM 1757 C C . ALA A 1 225 ? 8.632 0.664 21.272 1.00 76.50 225 ALA A C 1
ATOM 1759 O O . ALA A 1 225 ? 9.115 0.060 22.230 1.00 76.50 225 ALA A O 1
ATOM 1760 N N . ARG A 1 226 ? 7.308 0.714 21.086 1.00 73.81 226 ARG A N 1
ATOM 1761 C CA . ARG A 1 226 ? 6.354 -0.014 21.930 1.00 73.81 226 ARG A CA 1
ATOM 1762 C C . ARG A 1 226 ? 6.557 -1.523 21.819 1.00 73.81 226 ARG A C 1
ATOM 1764 O O . ARG A 1 226 ? 6.566 -2.215 22.836 1.00 73.81 226 ARG A O 1
ATOM 1771 N N . ARG A 1 227 ? 6.775 -2.035 20.603 1.00 69.00 227 ARG A N 1
ATOM 1772 C CA . ARG A 1 227 ? 7.024 -3.466 20.389 1.00 69.00 227 ARG A CA 1
ATOM 1773 C C . ARG A 1 227 ? 8.369 -3.924 20.926 1.00 69.00 227 ARG A C 1
ATOM 1775 O O . ARG A 1 227 ? 8.397 -4.976 21.550 1.00 69.00 227 ARG A O 1
ATOM 1782 N N . SER A 1 228 ? 9.443 -3.150 20.770 1.00 60.28 228 SER A N 1
ATOM 1783 C CA . SER A 1 228 ? 10.749 -3.527 21.336 1.00 60.28 228 SER A CA 1
ATOM 1784 C C . SER A 1 228 ? 10.730 -3.636 22.868 1.00 60.28 228 SER A C 1
ATOM 1786 O O . SER A 1 228 ? 11.508 -4.396 23.440 1.00 60.28 228 SER A O 1
ATOM 1788 N N . LYS A 1 229 ? 9.806 -2.932 23.535 1.00 59.66 229 LYS A N 1
ATOM 1789 C CA . LYS A 1 229 ? 9.591 -3.003 24.988 1.00 59.66 229 LYS A CA 1
ATOM 1790 C C . LYS A 1 229 ? 8.646 -4.133 25.432 1.00 59.66 229 LYS A C 1
ATOM 1792 O O . LYS A 1 229 ? 8.656 -4.474 26.614 1.00 59.66 229 LYS A O 1
ATOM 1797 N N . SER A 1 230 ? 7.849 -4.721 24.533 1.00 44.38 230 SER A N 1
ATOM 1798 C CA . SER A 1 230 ? 6.896 -5.790 24.875 1.00 44.38 230 SER A CA 1
ATOM 1799 C C . SER A 1 230 ? 7.623 -7.086 25.279 1.00 44.38 230 SER A C 1
ATOM 1801 O O . SER A 1 230 ? 8.541 -7.502 24.566 1.00 44.38 230 SER A O 1
ATOM 1803 N N . PRO A 1 231 ? 7.213 -7.789 26.358 1.00 40.06 231 PRO A N 1
ATOM 1804 C CA . PRO A 1 231 ? 7.841 -9.042 26.798 1.00 40.06 231 PRO A CA 1
ATOM 1805 C C . PRO A 1 231 ? 7.892 -10.124 25.709 1.00 40.06 231 PRO A C 1
ATOM 1807 O O . PRO A 1 231 ? 8.856 -10.879 25.635 1.00 40.06 231 PRO A O 1
ATOM 1810 N N . THR A 1 232 ? 6.897 -10.149 24.818 1.00 44.41 232 THR A N 1
ATOM 1811 C CA . THR A 1 232 ? 6.801 -11.068 23.670 1.00 44.41 232 THR A CA 1
ATOM 1812 C C . THR A 1 232 ? 7.789 -10.787 22.537 1.00 44.41 232 THR A C 1
ATOM 1814 O O . THR A 1 232 ? 8.004 -11.664 21.710 1.00 44.41 232 THR A O 1
ATOM 1817 N N . ALA A 1 233 ? 8.408 -9.603 22.475 1.00 43.75 233 ALA A N 1
ATOM 1818 C CA . ALA A 1 233 ? 9.439 -9.292 21.478 1.00 43.75 233 ALA A CA 1
ATOM 1819 C C . ALA A 1 233 ? 10.856 -9.656 21.949 1.00 43.75 233 ALA A C 1
ATOM 1821 O O . ALA A 1 233 ? 11.780 -9.708 21.140 1.00 43.75 233 ALA A O 1
ATOM 1822 N N . ARG A 1 234 ? 11.033 -9.938 23.249 1.00 34.22 234 ARG A N 1
ATOM 1823 C CA . ARG A 1 234 ? 12.331 -10.279 23.851 1.00 34.22 234 ARG A CA 1
ATOM 1824 C C . ARG A 1 234 ? 12.847 -11.667 23.429 1.00 34.22 234 ARG A C 1
ATOM 1826 O O . ARG A 1 234 ? 13.993 -11.994 23.704 1.00 34.22 234 ARG A O 1
ATOM 1833 N N . SER A 1 235 ? 12.015 -12.463 22.756 1.00 34.62 235 SER A N 1
ATOM 1834 C CA . SER A 1 235 ? 12.330 -13.793 22.219 1.00 34.62 235 SER A CA 1
ATOM 1835 C C . SER A 1 235 ? 12.697 -13.804 20.727 1.00 34.62 235 SER A C 1
ATOM 1837 O O . SER A 1 235 ? 12.993 -14.870 20.191 1.00 34.62 235 SER A O 1
ATOM 1839 N N . ALA A 1 236 ? 12.721 -12.653 20.043 1.00 39.09 236 ALA A N 1
ATOM 1840 C CA . ALA A 1 236 ? 13.336 -12.564 18.720 1.00 39.09 236 ALA A CA 1
ATOM 1841 C C . ALA A 1 236 ? 14.867 -12.516 18.892 1.00 39.09 236 ALA A C 1
ATOM 1843 O O . ALA A 1 236 ? 15.347 -11.643 19.620 1.00 39.09 236 ALA A O 1
ATOM 1844 N N . PRO A 1 237 ? 15.651 -13.420 18.272 1.00 32.34 237 PRO A N 1
ATOM 1845 C CA . PRO A 1 237 ? 17.097 -13.401 18.430 1.00 32.34 237 PRO A CA 1
ATOM 1846 C C . PRO A 1 237 ? 17.628 -12.066 17.908 1.00 32.34 237 PRO A C 1
ATOM 1848 O O . PRO A 1 237 ? 17.397 -11.684 16.759 1.00 32.34 237 PRO A O 1
ATOM 1851 N N . SER A 1 238 ? 18.315 -11.334 18.783 1.00 34.09 238 SER A N 1
ATOM 1852 C CA . SER A 1 238 ? 19.070 -10.145 18.418 1.00 34.09 238 SER A CA 1
ATOM 1853 C C . SER A 1 238 ? 20.049 -10.517 17.309 1.00 34.09 238 SER A C 1
ATOM 1855 O O . SER A 1 238 ? 20.929 -11.356 17.512 1.00 34.09 238 SER A O 1
ATOM 1857 N N . ALA A 1 239 ? 19.903 -9.907 16.136 1.00 36.88 239 ALA A N 1
ATOM 1858 C CA . ALA A 1 239 ? 20.907 -10.005 15.093 1.00 36.88 239 ALA A CA 1
ATOM 1859 C C . ALA A 1 239 ? 22.221 -9.390 15.610 1.00 36.88 239 ALA A C 1
ATOM 1861 O O . ALA A 1 239 ? 22.305 -8.183 15.817 1.00 36.88 239 ALA A O 1
ATOM 1862 N N . GLY A 1 240 ? 23.222 -10.245 15.833 1.00 30.38 240 GLY A N 1
ATOM 1863 C CA . GLY A 1 240 ? 24.642 -9.903 15.763 1.00 30.38 240 GLY A CA 1
ATOM 1864 C C . GLY A 1 240 ? 25.246 -9.106 16.921 1.00 30.38 240 GLY A C 1
ATOM 1865 O O . GLY A 1 240 ? 25.630 -7.957 16.741 1.00 30.38 240 GLY A O 1
ATOM 1866 N N . SER A 1 241 ? 25.498 -9.753 18.059 1.00 29.66 241 SER A N 1
ATOM 1867 C CA . SER A 1 241 ? 26.698 -9.450 18.851 1.00 29.66 241 SER A CA 1
ATOM 1868 C C . SER A 1 241 ? 27.749 -10.512 18.532 1.00 29.66 241 SER A C 1
ATOM 1870 O O . SER A 1 241 ? 27.695 -11.622 19.060 1.00 29.66 241 SER A O 1
ATOM 1872 N N . ALA A 1 242 ? 28.668 -10.197 17.619 1.00 32.66 242 ALA A N 1
ATOM 1873 C CA . ALA A 1 242 ? 29.856 -11.015 17.397 1.00 32.66 242 ALA A CA 1
ATOM 1874 C C . ALA A 1 242 ? 30.783 -10.923 18.631 1.00 32.66 242 ALA A C 1
ATOM 1876 O O . ALA A 1 242 ? 30.938 -9.829 19.182 1.00 32.66 242 ALA A O 1
ATOM 1877 N N . PRO A 1 243 ? 31.391 -12.032 19.091 1.00 32.50 243 PRO A N 1
ATOM 1878 C CA . PRO A 1 243 ? 32.334 -12.007 20.206 1.00 32.50 243 PRO A CA 1
ATOM 1879 C C . PRO A 1 243 ? 33.662 -11.341 19.791 1.00 32.50 243 PRO A C 1
ATOM 1881 O O . PRO A 1 243 ? 34.029 -11.386 18.614 1.00 32.50 243 PRO A O 1
ATOM 1884 N N . PRO A 1 244 ? 34.405 -10.724 20.729 1.00 30.16 244 PRO A N 1
ATOM 1885 C CA . PRO A 1 244 ? 35.652 -10.040 20.413 1.00 30.16 244 PRO A CA 1
ATOM 1886 C C . PRO A 1 244 ? 36.749 -11.057 20.074 1.00 30.16 244 PRO A C 1
ATOM 1888 O O . PRO A 1 244 ? 37.132 -11.873 20.911 1.00 30.16 244 PRO A O 1
ATOM 1891 N N . ALA A 1 245 ? 37.277 -10.984 18.852 1.00 33.34 245 ALA A N 1
ATOM 1892 C CA . ALA A 1 245 ? 38.509 -11.665 18.481 1.00 33.34 245 ALA A CA 1
ATOM 1893 C C . ALA A 1 245 ? 39.712 -10.928 19.094 1.00 33.34 245 ALA A C 1
ATOM 1895 O O . ALA A 1 245 ? 39.891 -9.720 18.923 1.00 33.34 245 ALA A O 1
ATOM 1896 N N . THR A 1 246 ? 40.520 -11.670 19.838 1.00 32.34 246 THR A N 1
ATOM 1897 C CA . THR A 1 246 ? 41.779 -11.260 20.456 1.00 32.34 246 THR A CA 1
ATOM 1898 C C . THR A 1 246 ? 42.947 -11.346 19.461 1.00 32.34 246 THR A C 1
ATOM 1900 O O . THR A 1 246 ? 43.145 -12.383 18.840 1.00 32.34 246 THR A O 1
ATOM 1903 N N . GLY A 1 247 ? 43.762 -10.280 19.388 1.00 27.33 247 GLY A N 1
ATOM 1904 C CA . GLY A 1 247 ? 45.099 -10.230 18.751 1.00 27.33 247 GLY A CA 1
ATOM 1905 C C . GLY A 1 247 ? 45.086 -10.097 17.218 1.00 27.33 247 GLY A C 1
ATOM 1906 O O . GLY A 1 247 ? 44.300 -10.746 16.552 1.00 27.33 247 GLY A O 1
ATOM 1907 N N . THR A 1 248 ? 45.886 -9.270 16.544 1.00 28.86 248 THR A N 1
ATOM 1908 C CA . THR A 1 248 ? 47.107 -8.524 16.885 1.00 28.86 248 THR A CA 1
ATOM 1909 C C . THR A 1 248 ? 47.234 -7.348 15.904 1.00 28.86 248 THR A C 1
ATOM 1911 O O . THR A 1 248 ? 46.816 -7.425 14.751 1.00 28.86 248 THR A O 1
ATOM 1914 N N . ARG A 1 249 ? 47.805 -6.232 16.371 1.00 29.38 249 ARG A N 1
ATOM 1915 C CA . ARG A 1 249 ? 48.057 -5.012 15.590 1.00 29.38 249 ARG A CA 1
ATOM 1916 C C . ARG A 1 249 ? 49.181 -5.217 14.563 1.00 29.38 249 ARG A C 1
ATOM 1918 O O . ARG A 1 249 ? 50.278 -5.598 14.950 1.00 29.38 249 ARG A O 1
ATOM 1925 N N . SER A 1 250 ? 48.971 -4.759 13.331 1.00 29.78 250 SER A N 1
ATOM 1926 C CA . SER A 1 250 ? 49.998 -4.058 12.544 1.00 29.78 250 SER A CA 1
ATOM 1927 C C . SER A 1 250 ? 49.304 -3.019 11.665 1.00 29.78 250 SER A C 1
ATOM 1929 O O . SER A 1 250 ? 48.424 -3.360 10.879 1.00 29.78 250 SER A O 1
ATOM 1931 N N . GLY A 1 251 ? 49.622 -1.745 11.881 1.00 24.47 251 GLY A N 1
ATOM 1932 C CA . GLY A 1 251 ? 48.901 -0.626 11.287 1.00 24.47 251 GLY A CA 1
ATOM 1933 C C . GLY A 1 251 ? 49.318 -0.283 9.860 1.00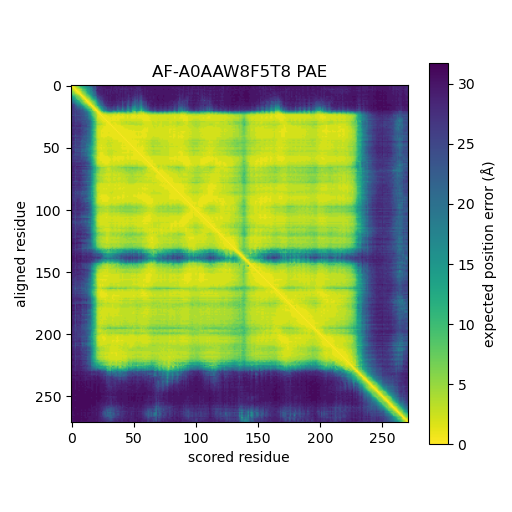 24.47 251 GLY A C 1
ATOM 1934 O O . GLY A 1 251 ? 50.426 -0.579 9.434 1.00 24.47 251 GLY A O 1
ATOM 1935 N N . CYS A 1 252 ? 48.447 0.458 9.178 1.00 25.75 252 CYS A N 1
ATOM 1936 C CA . CYS A 1 252 ? 48.848 1.690 8.513 1.00 25.75 252 CYS A CA 1
ATOM 1937 C C . CYS A 1 252 ? 47.646 2.642 8.390 1.00 25.75 252 CYS A C 1
ATOM 1939 O O . CYS A 1 252 ? 46.487 2.244 8.453 1.00 25.75 252 CYS A O 1
ATOM 1941 N N . ALA A 1 253 ? 47.986 3.918 8.321 1.00 27.39 253 ALA A N 1
ATOM 1942 C CA . ALA A 1 253 ? 47.216 5.121 8.570 1.00 27.39 253 ALA A CA 1
ATOM 1943 C C . ALA A 1 253 ? 45.989 5.386 7.661 1.00 27.39 253 ALA A C 1
ATOM 1945 O O . ALA A 1 253 ? 46.081 5.369 6.443 1.00 27.39 253 ALA A O 1
ATOM 1946 N N . ASN A 1 254 ? 44.898 5.799 8.323 1.00 26.02 254 ASN A N 1
ATOM 1947 C CA . ASN A 1 254 ? 44.245 7.112 8.185 1.00 26.02 254 ASN A CA 1
ATOM 1948 C C . ASN A 1 254 ? 43.529 7.454 6.855 1.00 26.02 254 ASN A C 1
ATOM 1950 O O . ASN A 1 254 ? 44.153 7.823 5.869 1.00 26.02 254 ASN A O 1
ATOM 1954 N N . THR A 1 255 ? 42.193 7.500 6.889 1.00 27.56 255 THR A N 1
ATOM 1955 C CA . THR A 1 255 ? 41.381 8.683 6.521 1.00 27.56 255 THR A CA 1
ATOM 1956 C C . THR A 1 255 ? 39.934 8.488 6.994 1.00 27.56 255 THR A C 1
ATOM 1958 O O . THR A 1 255 ? 39.420 7.378 7.071 1.00 27.56 255 THR A O 1
ATOM 1961 N N . ARG A 1 256 ? 39.318 9.588 7.434 1.00 25.28 256 ARG A N 1
ATOM 1962 C CA . ARG A 1 256 ? 38.104 9.660 8.259 1.00 25.28 256 ARG A CA 1
ATOM 1963 C C . ARG A 1 256 ? 36.862 9.100 7.557 1.00 25.28 256 ARG A C 1
ATOM 1965 O O . ARG A 1 256 ? 36.443 9.614 6.527 1.00 25.28 256 ARG A O 1
ATOM 1972 N N . THR A 1 257 ? 36.224 8.126 8.192 1.00 25.44 257 THR A N 1
ATOM 1973 C CA . THR A 1 257 ? 34.873 7.644 7.890 1.00 25.44 257 THR A CA 1
ATOM 1974 C C . THR A 1 257 ? 33.826 8.520 8.577 1.00 25.44 257 THR A C 1
ATOM 1976 O O . THR A 1 257 ? 33.704 8.504 9.803 1.00 25.44 257 THR A O 1
ATOM 1979 N N . SER A 1 258 ? 33.044 9.257 7.792 1.00 27.56 258 SER A N 1
ATOM 1980 C CA . SER A 1 258 ? 31.692 9.676 8.181 1.00 27.56 258 SER A CA 1
ATOM 1981 C C . SER A 1 258 ? 30.712 8.540 7.843 1.00 27.56 258 SER A C 1
ATOM 1983 O O . SER A 1 258 ? 30.906 7.882 6.819 1.00 27.56 258 SER A O 1
ATOM 1985 N N . PRO A 1 259 ? 29.682 8.267 8.665 1.00 29.44 259 PRO A N 1
ATOM 1986 C CA . PRO A 1 259 ? 28.687 7.245 8.344 1.00 29.44 259 PRO A CA 1
ATOM 1987 C C . PRO A 1 259 ? 27.840 7.698 7.141 1.00 29.44 259 PRO A C 1
ATOM 1989 O O . PRO A 1 259 ? 27.549 8.893 7.035 1.00 29.44 259 PRO A O 1
ATOM 1992 N N . PRO A 1 260 ? 27.426 6.794 6.232 1.00 28.34 260 PRO A N 1
ATOM 1993 C CA . PRO A 1 260 ? 26.576 7.177 5.118 1.00 28.34 260 PRO A CA 1
ATOM 1994 C C . PRO A 1 260 ? 25.183 7.527 5.644 1.00 28.34 260 PRO A C 1
ATOM 1996 O O . PRO A 1 260 ? 24.462 6.700 6.201 1.00 28.34 260 PRO A O 1
ATOM 1999 N N . THR A 1 261 ? 24.823 8.791 5.463 1.00 27.66 261 THR A N 1
ATOM 2000 C CA . THR A 1 261 ? 23.477 9.333 5.599 1.00 27.66 261 THR A CA 1
ATOM 2001 C C . THR A 1 261 ? 22.510 8.500 4.760 1.00 27.66 261 THR A C 1
ATOM 2003 O O . THR A 1 261 ? 22.760 8.231 3.583 1.00 27.66 261 THR A O 1
ATOM 2006 N N . SER A 1 262 ? 21.391 8.098 5.357 1.00 26.47 262 SER A N 1
ATOM 2007 C CA . SER A 1 262 ? 20.282 7.440 4.675 1.00 26.47 262 SER A CA 1
ATOM 2008 C C . SER A 1 262 ? 19.829 8.271 3.467 1.00 26.47 262 SER A C 1
ATOM 2010 O O . SER A 1 262 ? 19.280 9.365 3.599 1.00 26.47 262 SER A O 1
ATOM 2012 N N . CYS A 1 263 ? 20.058 7.757 2.257 1.00 21.34 263 CYS A N 1
ATOM 2013 C CA . CYS A 1 263 ? 19.517 8.341 1.033 1.00 21.34 263 CYS A CA 1
ATOM 2014 C C . CYS A 1 263 ? 18.002 8.109 0.981 1.00 21.34 263 CYS A C 1
ATOM 2016 O O . CYS A 1 263 ? 17.513 7.134 0.412 1.00 21.34 263 CYS A O 1
ATOM 2018 N N . SER A 1 264 ? 17.248 9.033 1.574 1.00 25.42 264 SER A N 1
ATOM 2019 C CA . SER A 1 264 ? 15.841 9.228 1.239 1.00 25.42 264 SER A CA 1
ATOM 2020 C C . SER A 1 264 ? 15.757 9.785 -0.190 1.00 25.42 264 SER A C 1
ATOM 2022 O O . SER A 1 264 ? 16.399 10.782 -0.520 1.00 25.42 264 SER A O 1
ATOM 2024 N N . TRP A 1 265 ? 14.995 9.137 -1.070 1.00 28.95 265 TRP A N 1
ATOM 2025 C CA . TRP A 1 265 ? 14.810 9.536 -2.475 1.00 28.95 265 TRP A CA 1
ATOM 2026 C C . TRP A 1 265 ? 13.856 10.744 -2.611 1.00 28.95 265 TRP A C 1
ATOM 2028 O O . TRP A 1 265 ? 12.893 10.710 -3.385 1.00 28.95 265 TRP A O 1
ATOM 2038 N N . SER A 1 266 ? 14.055 11.792 -1.805 1.00 30.81 266 SER A N 1
ATOM 2039 C CA . SER A 1 266 ? 13.006 12.788 -1.531 1.00 30.81 266 SER A CA 1
ATOM 2040 C C . SER A 1 266 ? 13.477 14.224 -1.289 1.00 30.81 266 SER A C 1
ATOM 2042 O O . SER A 1 266 ? 12.738 15.002 -0.693 1.00 30.81 266 SER A O 1
ATOM 2044 N N . SER A 1 267 ? 14.634 14.646 -1.800 1.00 25.69 267 SER A N 1
ATOM 2045 C CA . SER A 1 267 ? 15.036 16.049 -1.622 1.00 25.69 267 SER A CA 1
ATOM 2046 C C . SER A 1 267 ? 16.034 16.534 -2.673 1.00 25.69 267 SER A C 1
ATOM 2048 O O . SER A 1 267 ? 17.215 16.223 -2.598 1.00 25.69 267 SER A O 1
ATOM 2050 N N . CYS A 1 268 ? 15.550 17.308 -3.653 1.00 24.56 268 CYS A N 1
ATOM 2051 C CA . CYS A 1 268 ? 16.124 18.617 -4.006 1.00 24.56 268 CYS A CA 1
ATOM 2052 C C . CYS A 1 268 ? 15.289 19.336 -5.092 1.00 24.56 268 CYS A C 1
ATOM 2054 O O . CYS A 1 268 ? 14.851 18.690 -6.050 1.00 24.56 268 CYS A O 1
ATOM 2056 N N . PRO A 1 269 ? 15.061 20.658 -4.955 1.00 24.30 269 PRO A N 1
ATOM 2057 C CA . PRO A 1 269 ? 14.311 21.472 -5.908 1.00 24.30 269 PRO A CA 1
ATOM 2058 C C . PRO A 1 269 ? 15.164 21.796 -7.144 1.00 24.30 269 PRO A C 1
ATOM 2060 O O . PRO A 1 269 ? 16.394 21.777 -7.086 1.00 24.30 269 PRO A O 1
ATOM 2063 N N . ARG A 1 270 ? 14.511 22.092 -8.269 1.00 31.02 270 ARG A N 1
ATOM 2064 C CA . ARG A 1 270 ? 15.155 22.590 -9.494 1.00 31.02 270 ARG A CA 1
ATOM 2065 C C . ARG A 1 270 ? 14.639 23.997 -9.824 1.00 31.02 270 ARG A C 1
ATOM 2067 O O . ARG A 1 270 ? 13.522 24.300 -9.406 1.00 31.02 270 ARG A O 1
ATOM 2074 N N . PRO A 1 271 ? 15.440 24.814 -10.533 1.00 34.59 271 PRO A N 1
ATOM 2075 C CA . PRO A 1 271 ? 14.968 26.058 -11.135 1.00 34.59 271 PRO A CA 1
ATOM 2076 C C . PRO A 1 271 ? 13.840 25.809 -12.143 1.00 34.59 271 PRO A C 1
ATOM 2078 O O . PRO A 1 271 ? 13.809 24.702 -12.737 1.00 34.59 271 PRO A O 1
#